Protein AF-A0A0N5C0T8-F1 (afdb_monomer_lite)

Foldseek 3Di:
DDDFDWQDDPPDDGPGDDVVNVVVLLVVLVVVQVVVLVVLLPDALCWAEKEAESHQEAELVNLLSNCVSHVNHAYYEYEHHLYYDQANQVNRPRHQEYEYQDLDHHD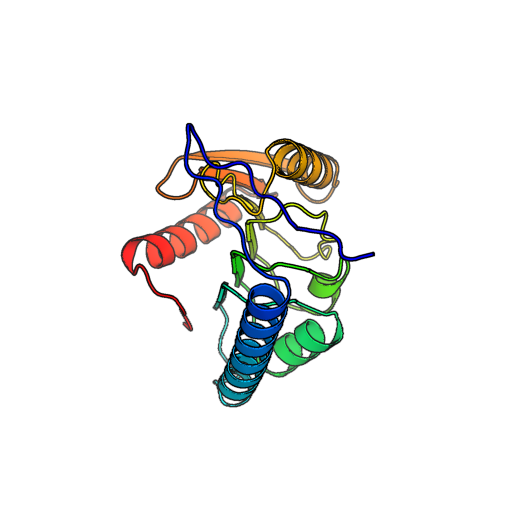HDLNHFKYKHWDDPPDSSHDPVSLVVNLVVLVPDPSFPDWDFDDDPITTIMTGHDVVSVVVVVVVVVVCVVPVDNIDTD

Secondary structure (DSSP, 8-state):
---------STT------HHHHHHHHHHHHHHHHHHHHHHHTS-TT--EEEEES-SEE-HHHHHHHHHH-TT--EEEEES-SEE-TTGGGG-TT--EEEE--SS--PPPTT--EEEEEE-TT-TT--HHHHHHHHHHHHT-TT--EEEEE-SSSEEEEEESSHHHHHHHHHHHHHHHHH--S--B-

Radius of gyration: 17.18 Å; chains: 1; bounding box: 50×31×45 Å

Sequence (186 aa):
MNEEYMMRGDANDKFKYFPEDVQKIERYKLNFQNEIMAFLSGAPESVRNIYISGLLEITNTMAHLLNKYFPSLSFLLLKTIKKIDRRCLKNFRNLEIFVSWIGNIIEVPSNLKVCMVIDDYGDHFYKRSEFESSSKYYRELDQFTKEYTYHGSIEGKVFFRHFHEYNKLKSYLRIITEHNSVFLIN

InterPro domains:
  IPR059390 Domain of unknown function DUF8346 [PF27094] (16-140)

pLDDT: mean 83.05, std 17.51, range [31.94, 97.94]

Organism: Strongyloides papillosus (NCBI:txid174720)

Structure (mmCIF, N/CA/C/O backbone):
data_AF-A0A0N5C0T8-F1
#
_entry.id   AF-A0A0N5C0T8-F1
#
loop_
_atom_site.group_PDB
_atom_site.id
_atom_site.type_symbol
_atom_site.label_atom_id
_atom_site.label_alt_id
_atom_site.label_comp_id
_atom_site.label_asym_id
_atom_site.label_entity_id
_atom_site.label_seq_id
_atom_site.pdbx_PDB_ins_code
_atom_site.Cartn_x
_atom_site.Cartn_y
_atom_site.Cartn_z
_atom_site.occupancy
_atom_site.B_iso_or_equiv
_atom_site.auth_seq_id
_atom_site.auth_comp_id
_atom_site.auth_asym_id
_atom_site.auth_atom_id
_atom_site.pdbx_PDB_model_num
ATOM 1 N N . MET A 1 1 ? 22.443 13.621 -26.371 1.00 31.94 1 MET A N 1
ATOM 2 C CA . MET A 1 1 ? 23.326 13.334 -25.224 1.00 31.94 1 MET A CA 1
ATOM 3 C C . MET A 1 1 ? 22.557 12.344 -24.370 1.00 31.94 1 MET A C 1
ATOM 5 O O . MET A 1 1 ? 21.558 12.732 -23.785 1.00 31.94 1 MET A O 1
ATOM 9 N N . ASN A 1 2 ? 22.886 11.058 -24.491 1.00 35.72 2 ASN A N 1
ATOM 10 C CA . ASN A 1 2 ? 22.106 9.962 -23.913 1.00 35.72 2 ASN A CA 1
ATOM 11 C C . ASN A 1 2 ? 22.553 9.754 -22.466 1.00 35.72 2 ASN A C 1
ATOM 13 O O . ASN A 1 2 ? 23.737 9.531 -22.228 1.00 35.72 2 ASN A O 1
ATOM 17 N N . GLU A 1 3 ? 21.628 9.851 -21.516 1.00 39.56 3 GLU A N 1
ATOM 18 C CA . GLU A 1 3 ? 21.904 9.526 -20.118 1.00 39.56 3 GLU A CA 1
ATOM 19 C C . GLU A 1 3 ? 21.972 7.998 -19.966 1.00 39.56 3 GLU A C 1
ATOM 21 O O . GLU A 1 3 ? 20.978 7.292 -20.130 1.00 39.56 3 GLU A O 1
ATOM 26 N N . GLU A 1 4 ? 23.172 7.475 -19.705 1.00 39.66 4 GLU A N 1
ATOM 27 C CA . GLU A 1 4 ? 23.379 6.090 -19.278 1.00 39.66 4 GLU A CA 1
ATOM 28 C C . GLU A 1 4 ? 22.932 5.947 -17.815 1.00 39.66 4 GLU A C 1
ATOM 30 O O . GLU A 1 4 ? 23.509 6.558 -16.913 1.00 39.66 4 GLU A O 1
ATOM 35 N N . TYR A 1 5 ? 21.919 5.120 -17.550 1.00 46.34 5 TYR A N 1
ATOM 36 C CA . TYR A 1 5 ? 21.521 4.788 -16.182 1.00 46.34 5 TYR A CA 1
ATOM 37 C C . TYR A 1 5 ? 22.450 3.700 -15.624 1.00 46.34 5 TYR A C 1
ATOM 39 O O . TYR A 1 5 ? 22.283 2.514 -15.903 1.00 46.34 5 TYR A O 1
ATOM 47 N N . MET A 1 6 ? 23.454 4.104 -14.840 1.00 39.06 6 MET A N 1
ATOM 48 C CA . MET A 1 6 ? 24.348 3.187 -14.124 1.00 39.06 6 MET A CA 1
ATOM 49 C C . MET A 1 6 ? 23.788 2.831 -12.742 1.00 39.06 6 MET A C 1
ATOM 51 O O . MET A 1 6 ? 23.750 3.678 -11.850 1.00 39.06 6 MET A O 1
ATOM 55 N N . MET A 1 7 ? 23.442 1.561 -12.528 1.00 47.81 7 MET A N 1
ATOM 56 C CA . MET A 1 7 ? 23.262 1.006 -11.182 1.00 47.81 7 MET A CA 1
ATOM 57 C C . MET A 1 7 ? 24.604 0.442 -10.695 1.00 47.81 7 MET A C 1
ATOM 59 O O . MET A 1 7 ? 25.245 -0.338 -11.399 1.00 47.81 7 MET A O 1
ATOM 63 N N . ARG A 1 8 ? 25.061 0.847 -9.500 1.00 39.22 8 ARG A N 1
ATOM 64 C CA . ARG A 1 8 ? 26.233 0.237 -8.850 1.00 39.22 8 ARG A CA 1
ATOM 65 C C . ARG A 1 8 ? 25.813 -1.101 -8.238 1.00 39.22 8 ARG A C 1
ATOM 67 O O . ARG A 1 8 ? 25.182 -1.109 -7.188 1.00 39.22 8 ARG A O 1
ATOM 74 N N . GLY A 1 9 ? 26.157 -2.198 -8.908 1.00 37.16 9 GLY A N 1
ATOM 75 C CA . GLY A 1 9 ? 26.213 -3.528 -8.303 1.00 37.16 9 GLY A CA 1
ATOM 76 C C . GLY A 1 9 ? 27.501 -3.701 -7.497 1.00 37.16 9 GLY A C 1
ATOM 77 O O . GLY A 1 9 ? 28.512 -3.052 -7.789 1.00 37.16 9 GLY A O 1
ATOM 78 N N . ASP A 1 10 ? 27.438 -4.539 -6.466 1.00 44.88 10 ASP A N 1
ATOM 79 C CA . ASP A 1 10 ? 28.580 -4.891 -5.627 1.00 44.88 10 ASP A CA 1
ATOM 80 C C . ASP A 1 10 ? 29.716 -5.507 -6.460 1.00 44.88 10 ASP A C 1
ATOM 82 O O . ASP A 1 10 ? 29.479 -6.250 -7.410 1.00 44.88 10 ASP A O 1
ATOM 86 N N . ALA A 1 11 ? 30.942 -5.117 -6.110 1.00 48.38 11 ALA A N 1
ATOM 87 C CA . ALA A 1 11 ? 32.238 -5.575 -6.616 1.00 48.38 11 ALA A CA 1
ATOM 88 C C . ALA A 1 11 ? 32.256 -6.318 -7.982 1.00 48.38 11 ALA A C 1
ATOM 90 O O . ALA A 1 11 ? 32.244 -7.542 -8.048 1.00 48.38 11 ALA A O 1
ATOM 91 N N . ASN A 1 12 ? 32.469 -5.537 -9.050 1.00 47.62 12 ASN A N 1
ATOM 92 C CA . ASN A 1 12 ? 33.057 -5.902 -10.355 1.00 47.62 12 ASN A CA 1
ATOM 93 C C . ASN A 1 12 ? 32.179 -6.280 -11.560 1.00 47.62 12 ASN A C 1
ATOM 95 O O . ASN A 1 12 ? 32.744 -6.294 -12.651 1.00 47.62 12 ASN A O 1
ATOM 99 N N . ASP A 1 13 ? 30.853 -6.396 -11.465 1.00 43.06 13 ASP A N 1
ATOM 100 C CA . ASP A 1 13 ? 30.009 -6.499 -12.673 1.00 43.06 13 ASP A CA 1
ATOM 101 C C . ASP A 1 13 ? 29.165 -5.238 -12.899 1.00 43.06 13 ASP A C 1
ATOM 103 O O . ASP A 1 13 ? 28.098 -5.020 -12.323 1.00 43.06 13 ASP A O 1
ATOM 107 N N . LYS A 1 14 ? 29.665 -4.363 -13.781 1.00 45.03 14 LYS A N 1
ATOM 108 C CA . LYS A 1 14 ? 28.891 -3.237 -14.314 1.00 45.03 14 LYS A CA 1
ATOM 109 C C . LYS A 1 14 ? 27.960 -3.765 -15.402 1.00 45.03 14 LYS A C 1
ATOM 111 O O . LYS A 1 14 ? 28.351 -3.822 -16.567 1.00 45.03 14 LYS A O 1
ATOM 116 N N . PHE A 1 15 ? 26.724 -4.103 -15.045 1.00 49.78 15 PHE A N 1
ATOM 117 C CA . PHE A 1 15 ? 25.676 -4.319 -16.042 1.00 49.78 15 PHE A CA 1
ATOM 118 C C . PHE A 1 15 ? 25.435 -3.011 -16.805 1.00 49.78 15 PHE A C 1
ATOM 120 O O . PHE A 1 15 ? 24.889 -2.046 -16.268 1.00 49.78 15 PHE A O 1
ATOM 127 N N . LYS A 1 16 ? 25.884 -2.962 -18.062 1.00 51.34 16 LYS A N 1
ATOM 128 C CA . LYS A 1 16 ? 25.538 -1.890 -18.995 1.00 51.34 16 LYS A CA 1
ATOM 129 C C . LYS A 1 16 ? 24.199 -2.240 -19.627 1.00 51.34 16 LYS A C 1
ATOM 131 O O . LYS A 1 16 ? 24.136 -3.150 -20.445 1.00 51.34 16 LYS A O 1
ATOM 136 N N . TYR A 1 17 ? 23.149 -1.523 -19.247 1.00 54.62 17 TYR A N 1
ATOM 137 C CA . TYR A 1 17 ? 21.901 -1.545 -19.999 1.00 54.62 17 TYR A CA 1
ATOM 138 C C . TYR A 1 17 ? 22.001 -0.529 -21.127 1.00 54.62 17 TYR A C 1
ATOM 140 O O . TYR A 1 17 ? 22.295 0.646 -20.883 1.00 54.62 17 TYR A O 1
ATOM 148 N N . PHE A 1 18 ? 21.765 -0.971 -22.358 1.00 61.56 18 PHE A N 1
ATOM 149 C CA . PHE A 1 18 ? 21.656 -0.042 -23.470 1.00 61.56 18 PHE A CA 1
ATOM 150 C C . PHE A 1 18 ? 20.321 0.714 -23.353 1.00 61.56 18 PHE A C 1
ATOM 152 O O . PHE A 1 18 ? 19.336 0.152 -22.868 1.00 61.56 18 PHE A O 1
ATOM 159 N N . PRO A 1 19 ? 20.234 1.982 -23.795 1.00 61.84 19 PRO A N 1
ATOM 160 C CA . PRO A 1 19 ? 18.975 2.737 -23.781 1.00 61.84 19 PRO A CA 1
ATOM 161 C C . PRO A 1 19 ? 17.807 1.995 -24.454 1.00 61.84 19 PRO A C 1
ATOM 163 O O . PRO A 1 19 ? 16.657 2.122 -24.038 1.00 61.84 19 PRO A O 1
ATOM 166 N N . GLU A 1 20 ? 18.114 1.177 -25.460 1.00 63.00 20 GLU A N 1
ATOM 167 C CA . GLU A 1 20 ? 17.174 0.303 -26.166 1.00 63.00 20 GLU A CA 1
ATOM 168 C C . GLU A 1 20 ? 16.570 -0.773 -25.246 1.00 63.00 20 GLU A C 1
ATOM 170 O O . GLU A 1 20 ? 15.368 -1.039 -25.318 1.00 63.00 20 GLU A O 1
ATOM 175 N N . ASP A 1 21 ? 17.354 -1.328 -24.316 1.00 72.50 21 ASP A N 1
ATOM 176 C CA . ASP A 1 21 ? 16.879 -2.296 -23.322 1.00 72.50 21 ASP A CA 1
ATOM 177 C C . ASP A 1 21 ? 15.959 -1.634 -22.295 1.00 72.50 21 ASP A C 1
ATOM 179 O O . ASP A 1 21 ? 14.940 -2.209 -21.913 1.00 72.50 21 ASP A O 1
ATOM 183 N N . VAL A 1 22 ? 16.266 -0.397 -21.889 1.00 72.62 22 VAL A N 1
ATOM 184 C CA . VAL A 1 22 ? 15.422 0.375 -20.962 1.00 72.62 22 VAL A CA 1
ATOM 185 C C . VAL A 1 22 ? 14.059 0.663 -21.591 1.00 72.62 22 VAL A C 1
ATOM 187 O O . VAL A 1 22 ? 13.031 0.374 -20.978 1.00 72.62 22 VAL A O 1
ATOM 190 N N . GLN A 1 23 ? 14.030 1.149 -22.837 1.00 78.06 23 GLN A N 1
ATOM 191 C CA . GLN A 1 23 ? 12.779 1.396 -23.566 1.00 78.06 23 GLN A CA 1
ATOM 192 C C . GLN A 1 23 ? 11.976 0.107 -23.775 1.00 78.06 23 GLN A C 1
ATOM 194 O O . GLN A 1 23 ? 10.749 0.096 -23.642 1.00 78.06 23 GLN A O 1
ATOM 199 N N . LYS A 1 24 ? 12.661 -1.004 -24.067 1.00 82.75 24 LYS A N 1
ATOM 200 C CA . LYS A 1 24 ? 12.033 -2.318 -24.214 1.00 82.75 24 LYS A CA 1
ATOM 201 C C . LYS A 1 24 ? 11.409 -2.792 -22.896 1.00 82.75 24 LYS A C 1
ATOM 203 O O . LYS A 1 24 ? 10.258 -3.229 -22.900 1.00 82.75 24 LYS A O 1
ATOM 208 N N . ILE A 1 25 ? 12.117 -2.659 -21.773 1.00 80.62 25 ILE A N 1
ATOM 209 C CA . ILE A 1 25 ? 11.612 -2.992 -20.430 1.00 80.62 25 ILE A CA 1
ATOM 210 C C . ILE A 1 25 ? 10.406 -2.121 -20.068 1.00 80.62 25 ILE A C 1
ATOM 212 O O . ILE A 1 25 ? 9.403 -2.642 -19.580 1.00 80.62 25 ILE A O 1
ATOM 216 N N . GLU A 1 26 ? 10.463 -0.813 -20.322 1.00 83.81 26 GLU A N 1
ATOM 217 C CA . GLU A 1 26 ? 9.336 0.089 -20.054 1.00 83.81 26 GLU A CA 1
ATOM 218 C C . GLU A 1 26 ? 8.106 -0.275 -20.882 1.00 83.81 26 GLU A C 1
ATOM 220 O O . GLU A 1 26 ? 6.999 -0.320 -20.344 1.00 83.81 26 GLU A O 1
ATOM 225 N N . ARG A 1 27 ? 8.295 -0.629 -22.157 1.00 87.81 27 ARG A N 1
ATOM 226 C CA . ARG A 1 27 ? 7.205 -1.103 -23.013 1.00 87.81 27 ARG A CA 1
ATOM 227 C C . ARG A 1 27 ? 6.587 -2.402 -22.492 1.00 87.81 27 ARG A C 1
ATOM 229 O O . ARG A 1 27 ? 5.363 -2.511 -22.466 1.00 87.81 27 ARG A O 1
ATOM 236 N N . TYR A 1 28 ? 7.397 -3.361 -22.038 1.00 86.88 28 TYR A N 1
ATOM 237 C CA . TYR A 1 28 ? 6.880 -4.580 -21.405 1.00 86.88 28 TYR A CA 1
ATOM 238 C C . TYR A 1 28 ? 6.097 -4.275 -20.129 1.00 86.88 28 TYR A C 1
ATOM 240 O O . TYR A 1 28 ? 4.996 -4.795 -19.961 1.00 86.88 28 TYR A O 1
ATOM 248 N N . LYS A 1 29 ? 6.618 -3.405 -19.254 1.00 85.81 29 LYS A N 1
ATOM 249 C CA . LYS A 1 29 ? 5.915 -3.002 -18.027 1.00 85.81 29 LYS A CA 1
ATOM 250 C C . LYS A 1 29 ? 4.603 -2.279 -18.321 1.00 85.81 29 LYS A C 1
ATOM 252 O O . LYS A 1 29 ? 3.628 -2.504 -17.613 1.00 85.81 29 LYS A O 1
ATOM 257 N N . LEU A 1 30 ? 4.560 -1.446 -19.361 1.00 91.62 30 LEU A N 1
ATOM 258 C CA . LEU A 1 30 ? 3.336 -0.769 -19.784 1.00 91.62 30 LEU A CA 1
ATOM 259 C C . LEU A 1 30 ? 2.288 -1.766 -20.295 1.00 91.62 30 LEU A C 1
ATOM 261 O O . LEU A 1 30 ? 1.127 -1.681 -19.903 1.00 91.62 30 LEU A O 1
ATOM 265 N N . ASN A 1 31 ? 2.695 -2.730 -21.125 1.00 92.31 31 ASN A N 1
ATOM 266 C CA . ASN A 1 31 ? 1.800 -3.790 -21.594 1.00 92.31 31 ASN A CA 1
ATOM 267 C C . ASN A 1 31 ? 1.271 -4.625 -20.423 1.00 92.31 31 ASN A C 1
ATOM 269 O O . ASN A 1 31 ? 0.061 -4.778 -20.290 1.00 92.31 31 ASN A O 1
ATOM 273 N N . PHE A 1 32 ? 2.161 -5.069 -19.530 1.00 90.06 32 PHE A N 1
ATOM 274 C CA . PHE A 1 32 ? 1.786 -5.798 -18.320 1.00 90.06 32 PHE A CA 1
ATOM 275 C C . PHE A 1 32 ? 0.798 -5.000 -17.463 1.00 90.06 32 PHE A C 1
ATOM 277 O O . PHE A 1 32 ? -0.225 -5.523 -17.041 1.00 90.06 32 PHE A O 1
ATOM 284 N N . GLN A 1 33 ? 1.044 -3.708 -17.251 1.00 93.81 33 GLN A N 1
ATOM 285 C CA . GLN A 1 33 ? 0.133 -2.847 -16.503 1.00 93.81 33 GLN A CA 1
ATOM 286 C C . GLN A 1 33 ? -1.250 -2.747 -17.155 1.00 93.81 33 GLN A C 1
ATOM 288 O O . GLN A 1 33 ? -2.257 -2.821 -16.451 1.00 93.81 33 GLN A O 1
ATOM 293 N N . ASN A 1 34 ? -1.317 -2.610 -18.479 1.00 94.06 34 ASN A N 1
ATOM 294 C CA . ASN A 1 34 ? -2.589 -2.591 -19.200 1.00 94.06 34 ASN A CA 1
ATOM 295 C C . ASN A 1 34 ? -3.335 -3.925 -19.059 1.00 94.06 34 ASN A C 1
ATOM 297 O O . ASN A 1 34 ? -4.539 -3.921 -18.810 1.00 94.06 34 ASN A O 1
ATOM 301 N N . GLU A 1 35 ? -2.625 -5.050 -19.158 1.00 94.62 35 GLU A N 1
ATOM 302 C CA . GLU A 1 35 ? -3.188 -6.390 -18.962 1.00 94.62 35 GLU A CA 1
ATOM 303 C C . GLU A 1 35 ? -3.708 -6.587 -17.537 1.00 94.62 35 GLU A C 1
ATOM 305 O O . GLU A 1 35 ? -4.831 -7.052 -17.359 1.00 94.62 35 GLU A O 1
ATOM 310 N N . ILE A 1 36 ? -2.954 -6.164 -16.519 1.00 93.50 36 ILE A N 1
ATOM 311 C CA . ILE A 1 36 ? -3.398 -6.228 -15.123 1.00 93.50 36 ILE A CA 1
ATOM 312 C C . ILE A 1 36 ? -4.628 -5.352 -14.895 1.00 93.50 36 ILE A C 1
ATOM 314 O O . ILE A 1 36 ? -5.584 -5.801 -14.269 1.00 93.50 36 ILE A O 1
ATOM 318 N N . MET A 1 37 ? -4.661 -4.128 -15.425 1.00 94.69 37 MET A N 1
ATOM 319 C CA . MET A 1 37 ? -5.838 -3.263 -15.289 1.00 94.69 37 MET A CA 1
ATOM 320 C C . MET A 1 37 ? -7.068 -3.830 -16.011 1.00 94.69 37 MET A C 1
ATOM 322 O O . MET A 1 37 ? -8.183 -3.679 -15.509 1.00 94.69 37 MET A O 1
ATOM 326 N N . ALA A 1 38 ? -6.878 -4.493 -17.154 1.00 95.31 38 ALA A N 1
ATOM 327 C CA . ALA A 1 38 ? -7.945 -5.189 -17.870 1.00 95.31 38 ALA A CA 1
ATOM 328 C C . ALA A 1 38 ? -8.413 -6.454 -17.132 1.00 95.31 38 ALA A C 1
ATOM 330 O O . ALA A 1 38 ? -9.604 -6.731 -17.079 1.00 95.31 38 ALA A O 1
ATOM 331 N N . PHE A 1 39 ? -7.499 -7.201 -16.516 1.00 94.50 39 PHE A N 1
ATOM 332 C CA . PHE A 1 39 ? -7.843 -8.342 -15.671 1.00 94.50 39 PHE A CA 1
ATOM 333 C C . PHE A 1 39 ? -8.654 -7.900 -14.446 1.00 94.50 39 PHE A C 1
ATOM 335 O O . PHE A 1 39 ? -9.704 -8.467 -14.147 1.00 94.50 39 PHE A O 1
ATOM 342 N N . LEU A 1 40 ? -8.206 -6.840 -13.769 1.00 94.75 40 LEU A N 1
ATOM 343 C CA . LEU A 1 40 ? -8.869 -6.306 -12.582 1.00 94.75 40 LEU A CA 1
ATOM 344 C C . LEU A 1 40 ? -10.265 -5.744 -12.883 1.00 94.75 40 LEU A C 1
ATOM 346 O O . LEU A 1 40 ? -11.128 -5.812 -12.015 1.00 94.75 40 LEU A O 1
ATOM 350 N N . SER A 1 41 ? -10.524 -5.230 -14.089 1.00 95.81 41 SER A N 1
ATOM 351 C CA . SER A 1 41 ? -11.859 -4.725 -14.441 1.00 95.81 41 SER A CA 1
ATOM 352 C C . SER A 1 41 ? -12.921 -5.824 -14.572 1.00 95.81 41 SER A C 1
ATOM 354 O O . SER A 1 41 ? -14.110 -5.518 -14.514 1.00 95.81 41 SER A O 1
ATOM 356 N N . GLY A 1 42 ? -12.509 -7.087 -14.736 1.00 95.75 42 GLY A N 1
ATOM 357 C CA . GLY A 1 42 ? -13.401 -8.249 -14.780 1.00 95.75 42 GLY A CA 1
ATOM 358 C C . GLY A 1 42 ? -13.561 -8.979 -13.442 1.00 95.75 42 GLY A C 1
ATOM 359 O O . GLY A 1 42 ? -14.319 -9.946 -13.370 1.00 95.75 42 GLY A O 1
ATOM 360 N N . ALA A 1 43 ? -12.845 -8.564 -12.395 1.00 94.81 43 ALA A N 1
ATOM 361 C CA . ALA A 1 43 ? -12.909 -9.209 -11.088 1.00 94.81 43 ALA A CA 1
ATOM 362 C C . ALA A 1 43 ? -14.159 -8.770 -10.288 1.00 94.81 43 ALA A C 1
ATO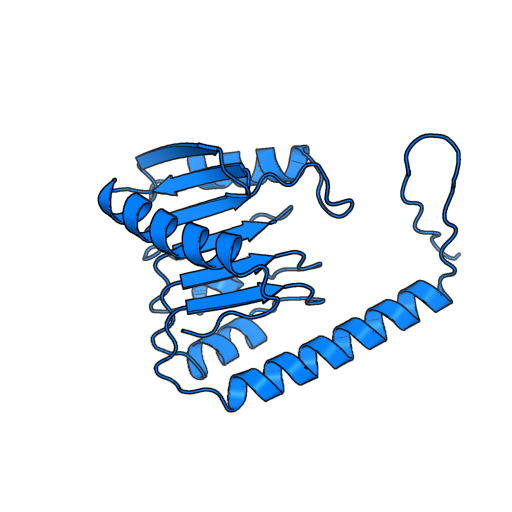M 364 O O . ALA A 1 43 ? -14.719 -7.704 -10.550 1.00 94.81 43 ALA A O 1
ATOM 365 N N . PRO A 1 44 ? -14.614 -9.562 -9.297 1.00 95.94 44 PRO A N 1
ATOM 366 C CA . PRO A 1 44 ? -15.803 -9.226 -8.516 1.00 95.94 44 PRO A CA 1
ATOM 367 C C . PRO A 1 44 ? -15.662 -7.914 -7.732 1.00 95.94 44 PRO A C 1
ATOM 369 O O . PRO A 1 44 ? -14.663 -7.689 -7.050 1.00 95.94 44 PRO A O 1
ATOM 372 N N . GLU A 1 45 ? -16.722 -7.103 -7.704 1.00 95.88 45 GLU A N 1
ATOM 373 C CA . GLU A 1 45 ? -16.760 -5.854 -6.918 1.00 95.88 45 GLU A CA 1
ATOM 374 C C . GLU A 1 45 ? -16.635 -6.081 -5.398 1.00 95.88 45 GLU A C 1
ATOM 376 O O . GLU A 1 45 ? -16.328 -5.163 -4.631 1.00 95.88 45 GLU A O 1
ATOM 381 N N . SER A 1 46 ? -16.870 -7.319 -4.950 1.00 95.50 46 SER A N 1
ATOM 382 C CA . SER A 1 46 ? -16.767 -7.738 -3.553 1.00 95.50 46 SER A CA 1
ATOM 383 C C . SER A 1 46 ? -15.332 -7.880 -3.051 1.00 95.50 46 SER A C 1
ATOM 385 O O . SER A 1 46 ? -15.154 -8.084 -1.851 1.00 95.50 46 SER A O 1
ATOM 387 N N . VAL A 1 47 ? -14.320 -7.801 -3.922 1.00 95.44 47 VAL A N 1
ATOM 388 C CA . VAL A 1 47 ? -12.909 -7.903 -3.524 1.00 95.44 47 VAL A CA 1
ATOM 389 C C . VAL A 1 47 ? -12.570 -6.813 -2.509 1.00 95.44 47 VAL A C 1
ATOM 391 O O . VAL A 1 47 ? -12.826 -5.624 -2.718 1.00 95.44 47 VAL A O 1
ATOM 394 N N . ARG A 1 48 ? -11.977 -7.226 -1.384 1.00 95.56 48 ARG A N 1
ATOM 395 C CA . ARG A 1 48 ? -11.652 -6.324 -0.265 1.00 95.56 48 ARG A CA 1
ATOM 396 C C . ARG A 1 48 ? -10.164 -6.121 -0.060 1.00 95.56 48 ARG A C 1
ATOM 398 O O . ARG A 1 48 ? -9.789 -5.207 0.682 1.00 95.56 48 ARG A O 1
ATOM 405 N N . ASN A 1 49 ? -9.345 -6.965 -0.676 1.00 93.81 49 ASN A N 1
ATOM 406 C CA . ASN A 1 49 ? -7.913 -7.020 -0.451 1.00 93.81 49 ASN A CA 1
ATOM 407 C C . ASN A 1 49 ? -7.207 -7.175 -1.792 1.00 93.81 49 ASN A C 1
ATOM 409 O O . ASN A 1 49 ? -7.506 -8.102 -2.542 1.00 93.81 49 ASN A O 1
ATOM 413 N N . ILE A 1 50 ? -6.280 -6.268 -2.082 1.00 93.31 50 ILE A N 1
ATOM 414 C CA . ILE A 1 50 ? -5.513 -6.295 -3.324 1.00 93.31 50 ILE A CA 1
ATOM 415 C C . ILE A 1 50 ? -4.029 -6.172 -3.014 1.00 93.31 50 ILE A C 1
ATOM 417 O O . ILE A 1 50 ? -3.595 -5.281 -2.282 1.00 93.31 50 ILE A O 1
ATOM 421 N N . TYR A 1 51 ? -3.261 -7.063 -3.629 1.00 91.38 51 TYR A N 1
ATOM 422 C CA . TYR A 1 51 ? -1.813 -7.001 -3.723 1.00 91.38 51 TYR A CA 1
ATOM 423 C C . TYR A 1 51 ? -1.433 -6.756 -5.184 1.00 91.38 51 TYR A C 1
ATOM 425 O O . TYR A 1 51 ? -1.798 -7.546 -6.055 1.00 91.38 51 TYR A O 1
ATOM 433 N N . ILE A 1 52 ? -0.716 -5.666 -5.451 1.00 89.62 52 ILE A N 1
ATOM 434 C CA . ILE A 1 52 ? -0.224 -5.320 -6.785 1.00 89.62 52 ILE A CA 1
ATOM 435 C C . ILE A 1 52 ? 1.286 -5.139 -6.712 1.00 89.62 52 ILE A C 1
ATOM 437 O O . ILE A 1 52 ? 1.797 -4.396 -5.868 1.00 89.62 52 ILE A O 1
ATOM 441 N N . SER A 1 53 ? 1.999 -5.777 -7.641 1.00 86.69 53 SER A N 1
ATOM 442 C CA . SER A 1 53 ? 3.442 -5.627 -7.755 1.00 86.69 53 SER A CA 1
ATOM 443 C C . SER A 1 53 ? 3.923 -5.432 -9.188 1.00 86.69 53 SER A C 1
ATOM 445 O O . SER A 1 53 ? 3.301 -5.908 -10.133 1.00 86.69 53 SER A O 1
ATOM 447 N N . GLY A 1 54 ? 5.043 -4.721 -9.342 1.00 83.94 54 GLY A N 1
ATOM 448 C CA . GLY A 1 54 ? 5.793 -4.659 -10.598 1.00 83.94 54 GLY A CA 1
ATOM 449 C C . GLY A 1 54 ? 5.231 -3.707 -11.655 1.00 83.94 54 GLY A C 1
ATOM 450 O O . GLY A 1 54 ? 5.717 -3.712 -12.788 1.00 83.94 54 GLY A O 1
ATOM 451 N N . LEU A 1 55 ? 4.237 -2.881 -11.312 1.00 87.94 55 LEU A N 1
ATOM 452 C CA . LEU A 1 55 ? 3.692 -1.898 -12.247 1.00 87.94 55 LEU A CA 1
ATOM 453 C C . LEU A 1 55 ? 4.671 -0.753 -12.511 1.00 87.94 55 LEU A C 1
ATOM 455 O O . LEU A 1 55 ? 5.535 -0.416 -11.692 1.00 87.94 55 LEU A O 1
ATOM 459 N N . LEU A 1 56 ? 4.510 -0.129 -13.677 1.00 88.69 56 LEU A N 1
ATOM 460 C CA . LEU A 1 56 ? 5.272 1.056 -14.040 1.00 88.69 56 LEU A CA 1
ATOM 461 C C . LEU A 1 56 ? 4.843 2.237 -13.169 1.00 88.69 56 LEU A C 1
ATOM 463 O O . LEU A 1 56 ? 5.684 2.923 -12.588 1.00 88.69 56 LEU A O 1
ATOM 467 N N . GLU A 1 57 ? 3.538 2.453 -13.044 1.00 91.56 57 GLU A N 1
ATOM 468 C CA . GLU A 1 57 ? 3.014 3.531 -12.229 1.00 91.56 57 GLU A CA 1
ATOM 469 C C . GLU A 1 57 ? 1.622 3.265 -11.658 1.00 91.56 57 GLU A C 1
ATOM 471 O O . GLU A 1 57 ? 0.855 2.453 -12.166 1.00 91.56 57 GLU A O 1
ATOM 476 N N . ILE A 1 58 ? 1.287 4.002 -10.599 1.00 93.44 58 ILE A N 1
ATOM 477 C CA . ILE A 1 58 ? -0.083 4.157 -10.109 1.00 93.44 58 ILE A CA 1
ATOM 478 C C . ILE A 1 58 ? -0.444 5.636 -10.195 1.00 93.44 58 ILE A C 1
ATOM 480 O O . ILE A 1 58 ? 0.007 6.453 -9.389 1.00 93.44 58 ILE A O 1
ATOM 484 N N . THR A 1 59 ? -1.266 5.977 -11.183 1.00 95.75 59 THR A N 1
ATOM 485 C CA . THR A 1 59 ? -1.798 7.333 -11.356 1.00 95.75 59 THR A CA 1
ATOM 486 C C . THR A 1 59 ? -3.078 7.537 -10.546 1.00 95.75 59 THR A C 1
ATOM 488 O O . THR A 1 59 ? -3.750 6.580 -10.150 1.00 95.75 59 THR A O 1
ATOM 491 N N . ASN A 1 60 ? -3.478 8.792 -10.339 1.00 96.75 60 ASN A N 1
ATOM 492 C CA . ASN A 1 60 ? -4.780 9.117 -9.751 1.00 96.75 60 ASN A CA 1
ATOM 493 C C . ASN A 1 60 ? -5.944 8.518 -10.558 1.00 96.75 60 ASN A C 1
ATOM 495 O O . ASN A 1 60 ? -6.905 8.032 -9.968 1.00 96.75 60 ASN A O 1
ATOM 499 N N . THR A 1 61 ? -5.847 8.502 -11.891 1.00 97.06 61 THR A N 1
ATOM 500 C CA . THR A 1 61 ? -6.862 7.900 -12.768 1.00 97.06 61 THR A CA 1
ATOM 501 C C . THR A 1 61 ? -6.960 6.392 -12.550 1.00 97.06 61 THR A C 1
ATOM 503 O O . THR A 1 61 ? -8.062 5.863 -12.422 1.00 97.06 61 THR A O 1
ATOM 506 N N . MET A 1 62 ? -5.825 5.696 -12.441 1.00 96.56 62 MET A N 1
ATOM 507 C CA . MET A 1 62 ? -5.809 4.260 -12.136 1.00 96.56 62 MET A CA 1
ATOM 508 C C . MET A 1 62 ? -6.388 3.977 -10.755 1.00 96.56 62 MET A C 1
ATOM 510 O O . MET A 1 62 ? -7.228 3.095 -10.625 1.00 96.56 62 MET A O 1
ATOM 514 N N . ALA A 1 63 ? -6.013 4.754 -9.738 1.00 97.19 63 ALA A N 1
ATOM 515 C CA . ALA A 1 63 ? -6.577 4.610 -8.398 1.00 97.19 63 ALA A CA 1
ATOM 516 C C . ALA A 1 63 ? -8.094 4.862 -8.369 1.00 97.19 63 ALA A C 1
ATOM 518 O O . ALA A 1 63 ? -8.830 4.134 -7.705 1.00 97.19 63 ALA A O 1
ATOM 519 N N . HIS A 1 64 ? -8.581 5.845 -9.132 1.00 97.94 64 HIS A N 1
ATOM 520 C CA . HIS A 1 64 ? -10.012 6.081 -9.303 1.00 97.94 64 HIS A CA 1
ATOM 521 C C . HIS A 1 64 ? -10.723 4.876 -9.936 1.00 97.94 64 HIS A C 1
ATOM 523 O O . HIS A 1 64 ? -11.763 4.446 -9.435 1.00 97.94 64 HIS A O 1
ATOM 529 N N . LEU A 1 65 ? -10.149 4.303 -10.999 1.00 97.56 65 LEU A N 1
ATOM 530 C CA . LEU A 1 65 ? -10.675 3.097 -11.643 1.00 97.56 65 LEU A CA 1
ATOM 531 C C . LEU A 1 65 ? -10.668 1.896 -10.694 1.00 97.56 65 LEU A C 1
ATOM 533 O O . LEU A 1 65 ? -11.684 1.222 -10.582 1.00 97.56 65 LEU A O 1
ATOM 537 N N . LEU A 1 66 ? -9.581 1.672 -9.952 1.00 97.19 66 LEU A N 1
ATOM 538 C CA . LEU A 1 66 ? -9.500 0.599 -8.959 1.00 97.19 66 LEU A CA 1
ATOM 539 C C . LEU A 1 66 ? -10.566 0.752 -7.869 1.00 97.19 66 LEU A C 1
ATOM 541 O O . LEU A 1 66 ? -11.219 -0.226 -7.527 1.00 97.19 66 LEU A O 1
ATOM 545 N N . ASN A 1 67 ? -10.807 1.965 -7.359 1.00 97.06 67 ASN A N 1
ATOM 546 C CA . ASN A 1 67 ? -11.895 2.196 -6.403 1.00 97.06 67 ASN A CA 1
ATOM 547 C C . ASN A 1 67 ? -13.287 1.999 -7.035 1.00 97.06 67 ASN A C 1
ATOM 549 O O . ASN A 1 67 ? -14.229 1.649 -6.329 1.00 97.06 67 ASN A O 1
ATOM 553 N N . LYS A 1 68 ? -13.444 2.240 -8.343 1.00 97.62 68 LYS A N 1
ATOM 554 C CA . LYS A 1 68 ? -14.694 1.955 -9.063 1.00 97.62 68 LYS A CA 1
ATOM 555 C C . LYS A 1 68 ? -14.916 0.450 -9.226 1.00 97.62 68 LYS A C 1
ATOM 557 O O . LYS A 1 68 ? -16.038 0.004 -9.028 1.00 97.62 68 LYS A O 1
ATOM 562 N N . TYR A 1 69 ? -13.874 -0.303 -9.576 1.00 97.50 69 TYR A N 1
ATOM 563 C CA . TYR A 1 69 ? -13.942 -1.761 -9.716 1.00 97.50 69 TYR A CA 1
ATOM 564 C C . TYR A 1 69 ? -14.131 -2.449 -8.365 1.00 97.50 69 TYR A C 1
ATOM 566 O O . TYR A 1 69 ? -14.867 -3.420 -8.266 1.00 97.50 69 TYR A O 1
ATOM 574 N N . PHE A 1 70 ? -13.511 -1.916 -7.312 1.00 97.56 70 PHE A N 1
ATOM 575 C CA . PHE A 1 70 ? -13.509 -2.508 -5.978 1.00 97.56 70 PHE A CA 1
ATOM 576 C C . PHE A 1 70 ? -13.971 -1.486 -4.939 1.00 97.56 70 PHE A C 1
ATOM 578 O O . PHE A 1 70 ? -13.171 -1.001 -4.131 1.00 97.56 70 PHE A O 1
ATOM 585 N N . PRO A 1 71 ? -15.269 -1.138 -4.922 1.00 96.50 71 PRO A N 1
ATOM 586 C CA . PRO A 1 71 ? -15.795 -0.153 -3.984 1.00 96.50 71 PRO A CA 1
ATOM 587 C C . PRO A 1 71 ? -15.620 -0.592 -2.524 1.00 96.50 71 PRO A C 1
ATOM 589 O O . PRO A 1 71 ? -15.556 0.261 -1.644 1.00 96.50 71 PRO A O 1
ATOM 592 N N . SER A 1 72 ? -15.497 -1.897 -2.256 1.00 96.50 72 SER A N 1
ATOM 593 C CA . SER A 1 72 ? -15.305 -2.470 -0.913 1.00 96.50 72 SER A CA 1
ATOM 594 C C . SER A 1 72 ? -13.834 -2.664 -0.511 1.00 96.50 72 SER A C 1
ATOM 596 O O . SER A 1 72 ? -13.563 -3.269 0.535 1.00 96.50 72 SER A O 1
ATOM 598 N N . LEU A 1 73 ? -12.881 -2.179 -1.319 1.00 96.62 73 LEU A N 1
ATOM 599 C CA . LEU A 1 73 ? -11.450 -2.344 -1.071 1.00 96.62 73 LEU A CA 1
ATOM 600 C C . LEU A 1 73 ? -11.047 -1.708 0.264 1.00 96.62 73 LEU A C 1
ATOM 602 O O . LEU A 1 73 ? -11.142 -0.495 0.446 1.00 96.62 73 LEU A O 1
ATOM 606 N N . SER A 1 74 ? -10.565 -2.544 1.183 1.00 96.00 74 SER A N 1
ATOM 607 C CA . SER A 1 74 ? -10.172 -2.156 2.543 1.00 96.00 74 SER A CA 1
ATOM 608 C C . SER A 1 74 ? -8.693 -2.389 2.845 1.00 96.00 74 SER A C 1
ATOM 610 O O . SER A 1 74 ? -8.158 -1.760 3.758 1.00 96.00 74 SER A O 1
ATOM 612 N N . PHE A 1 75 ? -8.026 -3.240 2.064 1.00 95.88 75 PHE A N 1
ATOM 613 C CA . PHE A 1 75 ? -6.597 -3.513 2.151 1.00 95.88 75 PHE A CA 1
ATOM 614 C C . PHE A 1 75 ? -5.950 -3.347 0.774 1.00 95.88 75 PHE A C 1
ATOM 616 O O . PHE A 1 75 ? -6.373 -3.993 -0.187 1.00 95.88 75 PHE A O 1
ATOM 623 N N . LEU A 1 76 ? -4.912 -2.516 0.687 1.00 95.44 76 LEU A N 1
ATOM 624 C CA . LEU A 1 76 ? -4.109 -2.346 -0.520 1.00 95.44 76 LEU A CA 1
ATOM 625 C C . LEU A 1 76 ? -2.629 -2.480 -0.188 1.00 95.44 76 LEU A C 1
ATOM 627 O O . LEU A 1 76 ? -2.100 -1.748 0.650 1.00 95.44 76 LEU A O 1
ATOM 631 N N . LEU A 1 77 ? -1.963 -3.374 -0.906 1.00 93.19 77 LEU A N 1
ATOM 632 C CA . LEU A 1 77 ? -0.523 -3.516 -0.879 1.00 93.19 77 LEU A CA 1
ATOM 633 C C . LEU A 1 77 ? 0.057 -3.196 -2.257 1.00 93.19 77 LEU A C 1
ATOM 635 O O . LEU A 1 77 ? -0.329 -3.815 -3.249 1.00 93.19 77 LEU A O 1
ATOM 639 N N . LEU A 1 78 ? 1.007 -2.259 -2.300 1.00 90.94 78 LEU A N 1
ATOM 640 C CA . LEU A 1 78 ? 1.763 -1.915 -3.506 1.00 90.94 78 LEU A CA 1
ATOM 641 C C . LEU A 1 78 ? 3.254 -2.232 -3.325 1.00 90.94 78 LEU A C 1
ATOM 643 O O . LEU A 1 78 ? 3.899 -1.670 -2.434 1.00 90.94 78 LEU A O 1
ATOM 647 N N . LYS A 1 79 ? 3.804 -3.104 -4.177 1.00 86.19 79 LYS A N 1
ATOM 648 C CA . LYS A 1 79 ? 5.215 -3.531 -4.137 1.00 86.19 79 LYS A CA 1
ATOM 649 C C . LYS A 1 79 ? 5.945 -3.249 -5.453 1.00 86.19 79 LYS A C 1
ATOM 651 O O . LYS A 1 79 ? 5.450 -3.613 -6.514 1.00 86.19 79 LYS A O 1
ATOM 656 N N . THR A 1 80 ? 7.158 -2.697 -5.405 1.00 82.25 80 THR A N 1
ATOM 657 C CA . THR A 1 80 ? 8.016 -2.504 -6.597 1.00 82.25 80 THR A CA 1
ATOM 658 C C . THR A 1 80 ? 7.284 -1.736 -7.709 1.00 82.25 80 THR A C 1
ATOM 660 O O . THR A 1 80 ? 7.219 -2.158 -8.866 1.00 82.25 80 THR A O 1
ATOM 663 N N . ILE A 1 81 ? 6.667 -0.612 -7.336 1.00 85.50 81 ILE A N 1
ATOM 664 C CA . ILE A 1 81 ? 6.030 0.315 -8.277 1.00 85.50 81 ILE A CA 1
ATOM 665 C C . ILE A 1 81 ? 7.007 1.457 -8.537 1.00 85.50 81 ILE A C 1
ATOM 667 O O . ILE A 1 81 ? 7.438 2.124 -7.592 1.00 85.50 81 ILE A O 1
ATOM 671 N N . LYS A 1 82 ? 7.358 1.697 -9.807 1.00 82.75 82 LYS A N 1
ATOM 672 C CA . LYS A 1 82 ? 8.388 2.694 -10.159 1.00 82.75 82 LYS A CA 1
ATOM 673 C C . LYS A 1 82 ? 7.942 4.122 -9.824 1.00 82.75 82 LYS A C 1
ATOM 675 O O . LYS A 1 82 ? 8.745 4.906 -9.325 1.00 82.75 82 LYS A O 1
ATOM 680 N N . LYS A 1 83 ? 6.676 4.472 -10.073 1.00 87.94 83 LYS A N 1
ATOM 681 C CA . LYS A 1 83 ? 6.134 5.811 -9.794 1.00 87.94 83 LYS A CA 1
ATOM 682 C C . LYS A 1 83 ? 4.729 5.742 -9.208 1.00 87.94 83 LYS A C 1
ATOM 684 O O . LYS A 1 83 ? 3.881 5.016 -9.706 1.00 87.94 83 LYS A O 1
ATOM 689 N N . ILE A 1 84 ? 4.448 6.523 -8.170 1.00 91.38 84 ILE A N 1
ATOM 690 C CA . ILE A 1 84 ? 3.101 6.598 -7.599 1.00 91.38 84 ILE A CA 1
ATOM 691 C C . ILE A 1 84 ? 2.705 8.060 -7.438 1.00 91.38 84 ILE A C 1
ATOM 693 O O . ILE A 1 84 ? 3.454 8.856 -6.869 1.00 91.38 84 ILE A O 1
ATOM 697 N N . ASP A 1 85 ? 1.519 8.411 -7.927 1.00 94.56 85 ASP A N 1
ATOM 698 C CA . ASP A 1 85 ? 0.942 9.728 -7.704 1.00 94.56 85 ASP A CA 1
ATOM 699 C C . ASP A 1 85 ? 0.708 9.947 -6.208 1.00 94.56 85 ASP A C 1
ATOM 701 O O . ASP A 1 85 ? -0.010 9.192 -5.548 1.00 94.56 85 ASP A O 1
ATOM 705 N N . ARG A 1 86 ? 1.249 11.049 -5.682 1.00 93.62 86 ARG A N 1
ATOM 706 C CA . ARG A 1 86 ? 1.209 11.391 -4.252 1.00 93.62 86 ARG A CA 1
ATOM 707 C C . ARG A 1 86 ? -0.194 11.348 -3.639 1.00 93.62 86 ARG A C 1
ATOM 709 O O . ARG A 1 86 ? -0.318 11.073 -2.457 1.00 93.62 86 ARG A O 1
ATOM 716 N N . ARG A 1 87 ? -1.246 11.636 -4.412 1.00 95.69 87 ARG A N 1
ATOM 717 C CA . ARG A 1 87 ? -2.639 11.722 -3.933 1.00 95.69 87 ARG A CA 1
ATOM 718 C C . ARG A 1 87 ? -3.507 10.526 -4.314 1.00 95.69 87 ARG A C 1
ATOM 720 O O . ARG A 1 87 ? -4.702 10.555 -4.028 1.00 95.69 87 ARG A O 1
ATOM 727 N N . CYS A 1 88 ? -2.934 9.483 -4.917 1.00 95.19 88 CYS A N 1
ATOM 728 C CA . CYS A 1 88 ? -3.708 8.370 -5.464 1.00 95.19 88 CYS A CA 1
ATOM 729 C C . CYS A 1 88 ? -4.620 7.719 -4.413 1.00 95.19 88 CYS A C 1
ATOM 731 O O . CYS A 1 88 ? -5.775 7.413 -4.716 1.00 95.19 88 CYS A O 1
ATOM 733 N N . LEU A 1 89 ? -4.155 7.617 -3.161 1.00 95.62 89 LEU A N 1
ATOM 734 C CA . LEU A 1 89 ? -4.898 6.963 -2.087 1.00 95.62 89 LEU A CA 1
ATOM 735 C C . LEU A 1 89 ? -6.184 7.692 -1.684 1.00 95.62 89 LEU A C 1
ATOM 737 O O . LEU A 1 89 ? -7.103 7.059 -1.171 1.00 95.62 89 LEU A O 1
ATOM 741 N N . LYS A 1 90 ? -6.300 8.995 -1.972 1.00 95.56 90 LYS A N 1
ATOM 742 C CA . LYS A 1 90 ? -7.518 9.775 -1.694 1.00 95.56 90 LYS A CA 1
ATOM 743 C C . LYS A 1 90 ? -8.728 9.314 -2.510 1.00 95.56 90 LYS A C 1
ATOM 745 O O . LYS A 1 90 ? -9.853 9.665 -2.169 1.00 95.56 90 LYS A O 1
ATOM 750 N N . ASN A 1 91 ? -8.514 8.535 -3.571 1.00 96.44 91 ASN A N 1
ATOM 751 C CA . ASN A 1 91 ? -9.601 7.969 -4.365 1.00 96.44 91 ASN A CA 1
ATOM 752 C C . ASN A 1 91 ? -10.293 6.786 -3.675 1.00 96.44 91 ASN A C 1
ATOM 754 O O . ASN A 1 91 ? -11.448 6.510 -4.000 1.00 96.44 91 ASN A O 1
ATOM 758 N N . PHE A 1 92 ? -9.622 6.094 -2.747 1.00 96.12 92 PHE A N 1
ATOM 759 C CA . PHE A 1 92 ? -10.165 4.888 -2.125 1.00 96.12 92 PHE A CA 1
ATOM 760 C C . PHE A 1 92 ? -11.015 5.215 -0.900 1.00 96.12 92 PHE A C 1
ATO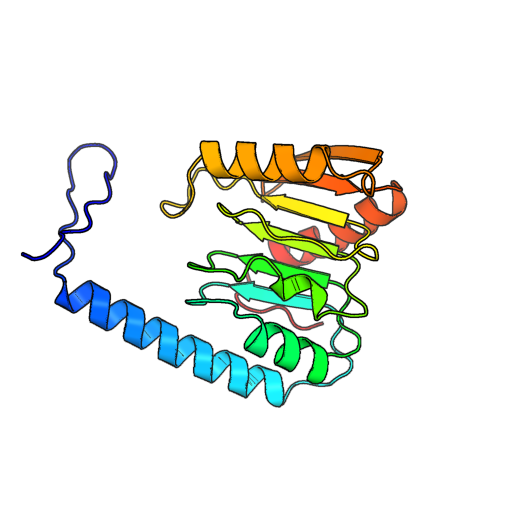M 762 O O . PHE A 1 92 ? -10.500 5.550 0.167 1.00 96.12 92 PHE A O 1
ATOM 769 N N . ARG A 1 93 ? -12.336 5.082 -1.040 1.00 94.38 93 ARG A N 1
ATOM 770 C CA . ARG A 1 93 ? -13.300 5.537 -0.021 1.00 94.38 93 ARG A CA 1
ATOM 771 C C . ARG A 1 93 ? -13.339 4.652 1.225 1.00 94.38 93 ARG A C 1
ATOM 773 O O . ARG A 1 93 ? -13.652 5.144 2.301 1.00 94.38 93 ARG A O 1
ATOM 780 N N . ASN A 1 94 ? -13.023 3.367 1.070 1.00 96.31 94 ASN A N 1
ATOM 781 C CA . ASN A 1 94 ? -13.126 2.356 2.125 1.00 96.31 94 ASN A CA 1
ATOM 782 C C . ASN A 1 94 ? -11.768 1.774 2.550 1.00 96.31 94 ASN A C 1
ATOM 784 O O . ASN A 1 94 ? -11.726 0.811 3.314 1.00 96.31 94 ASN A O 1
ATOM 788 N N . LEU A 1 95 ? -10.658 2.358 2.080 1.00 96.69 95 LEU A N 1
ATOM 789 C CA . LEU A 1 95 ? -9.320 1.863 2.384 1.00 96.69 95 LEU A CA 1
ATOM 790 C C . LEU A 1 95 ? -8.986 2.072 3.864 1.00 96.69 95 LEU A C 1
ATOM 792 O O . LEU A 1 95 ? -8.922 3.201 4.343 1.00 96.69 95 LEU A O 1
ATOM 796 N N . GLU A 1 96 ? -8.749 0.979 4.583 1.00 96.62 96 GLU A N 1
ATOM 797 C CA . GLU A 1 96 ? -8.399 1.002 6.006 1.00 96.62 96 GLU A CA 1
ATOM 798 C C . GLU A 1 96 ? -6.920 0.697 6.235 1.00 96.62 96 GLU A C 1
ATOM 800 O O . GLU A 1 96 ? -6.328 1.212 7.182 1.00 96.62 96 GLU A O 1
ATOM 805 N N . ILE A 1 97 ? -6.332 -0.153 5.393 1.00 96.75 97 ILE A N 1
ATOM 806 C CA . ILE A 1 97 ? -4.960 -0.629 5.537 1.00 96.75 97 ILE A CA 1
ATOM 807 C C . ILE A 1 97 ? -4.221 -0.420 4.223 1.00 96.75 97 ILE A C 1
ATOM 809 O O . ILE A 1 97 ? -4.637 -0.917 3.176 1.00 96.75 97 ILE A O 1
ATOM 813 N N . PHE A 1 98 ? -3.098 0.282 4.305 1.00 96.06 98 PHE A N 1
ATOM 814 C CA . PHE A 1 98 ? -2.192 0.495 3.191 1.00 96.06 98 PHE A CA 1
ATOM 815 C C . PHE A 1 98 ? -0.801 -0.008 3.555 1.00 96.06 98 PHE A C 1
ATOM 817 O O . PHE A 1 98 ? -0.288 0.287 4.634 1.00 96.06 98 PHE A O 1
ATOM 824 N N . VAL A 1 99 ? -0.195 -0.771 2.656 1.00 93.50 99 VAL A N 1
ATOM 825 C CA . VAL A 1 99 ? 1.143 -1.333 2.832 1.00 93.50 99 VAL A CA 1
ATOM 826 C C . VAL A 1 99 ? 1.950 -1.048 1.585 1.00 93.50 99 VAL A C 1
ATOM 828 O O . VAL A 1 99 ? 1.458 -1.251 0.470 1.00 93.50 99 VAL A O 1
ATOM 831 N N . SER A 1 100 ? 3.196 -0.608 1.744 1.00 89.75 100 SER A N 1
ATOM 832 C CA . SER A 1 100 ? 3.981 -0.332 0.560 1.00 89.75 100 SER A CA 1
ATOM 833 C C . SER A 1 100 ? 5.493 -0.342 0.710 1.00 89.75 100 SER A C 1
ATOM 835 O O . SER A 1 100 ? 6.045 0.111 1.710 1.00 89.75 100 SER A O 1
ATOM 837 N N . TRP A 1 101 ? 6.140 -0.818 -0.354 1.00 80.94 101 TRP A N 1
ATOM 838 C CA . TRP A 1 101 ? 7.575 -0.729 -0.606 1.00 80.94 101 TRP A CA 1
ATOM 839 C C . TRP A 1 101 ? 7.803 0.568 -1.364 1.00 80.94 101 TRP A C 1
ATOM 841 O O . TRP A 1 101 ? 7.701 0.593 -2.591 1.00 80.94 101 TRP A O 1
ATOM 851 N N . ILE A 1 102 ? 7.960 1.674 -0.644 1.00 66.31 102 ILE A N 1
ATOM 852 C CA . ILE A 1 102 ? 7.981 2.985 -1.280 1.00 66.31 102 ILE A CA 1
ATOM 853 C C . ILE A 1 102 ? 9.208 3.793 -0.878 1.00 66.31 102 ILE A C 1
ATOM 855 O O . ILE A 1 102 ? 9.507 3.939 0.303 1.00 66.31 102 ILE A O 1
ATOM 859 N N . GLY A 1 103 ? 9.803 4.431 -1.893 1.00 64.50 103 GLY A N 1
ATOM 860 C CA . GLY A 1 103 ? 10.751 5.536 -1.763 1.00 64.50 103 GLY A CA 1
ATOM 861 C C . GLY A 1 103 ? 10.176 6.972 -1.905 1.00 64.50 103 GLY A C 1
ATOM 862 O O . GLY A 1 103 ? 10.892 7.963 -1.875 1.00 64.50 103 GLY A O 1
ATOM 863 N N . ASN A 1 104 ? 8.867 7.117 -2.078 1.00 74.06 104 ASN A N 1
ATOM 864 C CA . ASN A 1 104 ? 8.115 8.365 -2.228 1.00 74.06 104 ASN A CA 1
ATOM 865 C C . ASN A 1 104 ? 7.076 8.612 -1.113 1.00 74.06 104 ASN A C 1
ATOM 867 O O . ASN A 1 104 ? 6.362 7.730 -0.654 1.00 74.06 104 ASN A O 1
ATOM 871 N N . ILE A 1 105 ? 6.861 9.868 -0.745 1.00 88.25 105 ILE A N 1
ATOM 872 C CA . ILE A 1 105 ? 5.785 10.212 0.191 1.00 88.25 105 ILE A CA 1
ATOM 873 C C . ILE A 1 105 ? 4.426 10.147 -0.522 1.00 88.25 105 ILE A C 1
ATOM 875 O O . ILE A 1 105 ? 4.187 10.899 -1.471 1.00 88.25 105 ILE A O 1
ATOM 879 N N . ILE A 1 106 ? 3.512 9.306 -0.029 1.00 92.75 106 ILE A N 1
ATOM 880 C CA . ILE A 1 106 ? 2.110 9.264 -0.473 1.00 92.75 106 ILE A CA 1
ATOM 881 C C . ILE A 1 106 ? 1.206 9.861 0.604 1.00 92.75 106 ILE A C 1
ATOM 883 O O . ILE A 1 106 ? 1.222 9.421 1.753 1.00 92.75 106 ILE A O 1
ATOM 887 N N . GLU A 1 107 ? 0.382 10.834 0.215 1.00 94.38 107 GLU A N 1
ATOM 888 C CA . GLU A 1 107 ? -0.685 11.377 1.052 1.00 94.38 107 GLU A CA 1
ATOM 889 C C . GLU A 1 107 ? -1.753 10.305 1.291 1.00 94.38 107 GLU A C 1
ATOM 891 O O . GLU A 1 107 ? -2.408 9.829 0.359 1.00 94.38 107 GLU A O 1
ATOM 896 N N . VAL A 1 108 ? -1.950 9.956 2.557 1.00 93.25 108 VAL A N 1
ATOM 897 C CA . VAL A 1 108 ? -2.969 8.997 2.989 1.00 93.25 108 VAL A CA 1
ATOM 898 C C . VAL A 1 108 ? -4.294 9.706 3.289 1.00 93.25 108 VAL A C 1
ATOM 900 O O . VAL A 1 108 ? -4.292 10.881 3.668 1.00 93.25 108 VAL A O 1
ATOM 903 N N . PRO A 1 109 ? -5.444 9.039 3.099 1.00 92.50 109 PRO A N 1
ATOM 904 C CA . PRO A 1 109 ? -6.731 9.596 3.483 1.00 92.50 109 PRO A CA 1
ATOM 905 C C . PRO A 1 109 ? -6.955 9.463 5.001 1.00 92.50 109 PRO A C 1
ATOM 907 O O . PRO A 1 109 ? -6.369 8.603 5.663 1.00 92.50 109 PRO A O 1
ATOM 910 N N . SER A 1 110 ? -7.830 10.301 5.562 1.00 90.19 110 SER A N 1
ATOM 911 C CA . SER A 1 110 ? -8.072 10.371 7.013 1.00 90.19 110 SER A CA 1
ATOM 912 C C . SER A 1 110 ? -8.754 9.128 7.593 1.00 90.19 110 SER A C 1
ATOM 914 O O . SER A 1 110 ? -8.665 8.883 8.792 1.00 90.19 110 SER A O 1
ATOM 916 N N . ASN A 1 111 ? -9.428 8.333 6.758 1.00 90.69 111 ASN A N 1
ATOM 917 C CA . ASN A 1 111 ? -10.036 7.059 7.147 1.00 90.69 111 ASN A CA 1
ATOM 918 C C . ASN A 1 111 ? -9.035 5.893 7.204 1.00 90.69 111 ASN A C 1
ATOM 920 O O . ASN A 1 111 ? -9.421 4.793 7.606 1.00 90.69 111 ASN A O 1
ATOM 924 N N . LEU A 1 112 ? -7.773 6.104 6.808 1.00 95.44 112 LEU A N 1
ATOM 925 C CA . LEU A 1 112 ? -6.752 5.066 6.861 1.00 95.44 112 LEU A CA 1
ATOM 926 C C . LEU A 1 112 ? -6.366 4.775 8.319 1.00 95.44 112 LEU A C 1
ATOM 928 O O . LEU A 1 112 ? -5.878 5.650 9.033 1.00 95.44 112 LEU A O 1
ATOM 932 N N . LYS A 1 113 ? -6.561 3.526 8.743 1.00 96.00 113 LYS A N 1
ATOM 933 C CA . LYS A 1 113 ? -6.327 3.050 10.115 1.00 96.00 113 LYS A CA 1
ATOM 934 C C . LYS A 1 113 ? -4.906 2.546 10.323 1.00 96.00 113 LYS A C 1
ATOM 936 O O . LYS A 1 113 ? -4.337 2.722 11.398 1.00 96.00 113 LYS A O 1
ATOM 941 N N . VAL A 1 114 ? -4.337 1.915 9.295 1.00 97.06 114 VAL A N 1
ATOM 942 C CA . VAL A 1 114 ? -2.983 1.356 9.334 1.00 97.06 114 VAL A CA 1
ATOM 943 C C . VAL A 1 114 ? -2.228 1.721 8.066 1.00 97.06 114 VAL A C 1
ATOM 945 O O . VAL A 1 114 ? -2.717 1.505 6.956 1.00 97.06 114 VAL A O 1
ATOM 948 N N . CYS A 1 115 ? -1.012 2.225 8.238 1.00 96.25 115 CYS A N 1
ATOM 949 C CA . CYS A 1 115 ? -0.041 2.407 7.169 1.00 96.25 115 CYS A CA 1
ATOM 950 C C . CYS A 1 115 ? 1.216 1.601 7.501 1.00 96.25 115 CYS A C 1
ATOM 952 O O . CYS A 1 115 ? 1.712 1.679 8.623 1.00 96.25 115 CYS A O 1
ATOM 954 N N . MET A 1 116 ? 1.742 0.837 6.549 1.00 94.44 116 MET A N 1
ATOM 955 C CA . MET A 1 116 ? 3.041 0.187 6.682 1.00 94.44 116 MET A CA 1
ATOM 956 C C . MET A 1 116 ? 3.967 0.627 5.556 1.00 94.44 116 MET A C 1
ATOM 958 O O . MET A 1 116 ? 3.641 0.460 4.381 1.00 94.44 116 MET A O 1
ATOM 962 N N . VAL A 1 117 ? 5.136 1.137 5.935 1.00 92.69 117 VAL A N 1
ATOM 963 C CA . VAL A 1 117 ? 6.256 1.376 5.024 1.00 92.69 117 VAL A CA 1
ATOM 964 C C . VAL A 1 117 ? 7.239 0.239 5.204 1.00 92.69 117 VAL A C 1
ATOM 966 O O . VAL A 1 117 ? 7.711 -0.008 6.316 1.00 92.69 117 VAL A O 1
ATOM 969 N N . ILE A 1 118 ? 7.514 -0.468 4.122 1.00 89.00 118 ILE A N 1
ATOM 970 C CA . ILE A 1 118 ? 8.389 -1.630 4.143 1.00 89.00 118 ILE A CA 1
ATOM 971 C C . ILE A 1 118 ? 9.828 -1.210 3.922 1.00 89.00 118 ILE A C 1
ATOM 973 O O . ILE A 1 118 ? 10.120 -0.368 3.073 1.00 89.00 118 ILE A O 1
ATOM 977 N N . ASP A 1 119 ? 10.692 -1.814 4.726 1.00 85.31 119 ASP A N 1
ATOM 978 C CA . ASP A 1 119 ? 12.132 -1.677 4.653 1.00 85.31 119 ASP A CA 1
ATOM 979 C C . ASP A 1 119 ? 12.683 -2.885 3.887 1.00 85.31 119 ASP A C 1
ATOM 981 O O . ASP A 1 119 ? 12.772 -3.988 4.424 1.00 85.31 119 ASP A O 1
ATOM 985 N N . ASP A 1 120 ? 12.961 -2.708 2.597 1.00 71.94 120 ASP A N 1
ATOM 986 C CA . ASP A 1 120 ? 13.486 -3.769 1.733 1.00 71.94 120 ASP A CA 1
ATOM 987 C C . ASP A 1 120 ? 14.894 -3.399 1.257 1.00 71.94 120 ASP A C 1
ATOM 989 O O . ASP A 1 120 ? 15.096 -2.914 0.143 1.00 71.94 120 ASP A O 1
ATOM 993 N N . TYR A 1 121 ? 15.882 -3.614 2.133 1.00 57.31 121 TYR A N 1
ATOM 994 C CA . TYR A 1 121 ? 17.304 -3.330 1.884 1.00 57.31 121 TYR A CA 1
ATOM 995 C C . TYR A 1 121 ? 17.942 -4.161 0.751 1.00 57.31 121 TYR A C 1
ATOM 997 O O . TYR A 1 121 ? 19.140 -4.016 0.503 1.00 57.31 121 TYR A O 1
ATOM 1005 N N . GLY A 1 122 ? 17.185 -5.017 0.057 1.00 55.19 122 GLY A N 1
ATOM 1006 C CA . GLY A 1 122 ? 17.649 -5.778 -1.106 1.00 55.19 122 GLY A CA 1
ATOM 1007 C C . GLY A 1 122 ? 17.157 -5.247 -2.454 1.00 55.19 122 GLY A C 1
ATOM 1008 O O . GLY A 1 122 ? 17.674 -5.667 -3.490 1.00 55.19 122 GLY A O 1
ATOM 1009 N N . ASP A 1 123 ? 16.177 -4.338 -2.474 1.00 58.91 123 ASP A N 1
ATOM 1010 C CA . ASP A 1 123 ? 15.612 -3.827 -3.722 1.00 58.91 123 ASP A CA 1
ATOM 1011 C C . ASP A 1 123 ? 16.422 -2.618 -4.227 1.00 58.91 123 ASP A C 1
ATOM 1013 O O . ASP A 1 123 ? 16.426 -1.538 -3.635 1.00 58.91 123 ASP A O 1
ATOM 1017 N N . HIS A 1 124 ? 17.105 -2.790 -5.364 1.00 59.53 124 HIS A N 1
ATOM 1018 C CA . HIS A 1 124 ? 17.914 -1.750 -6.004 1.00 59.53 124 HIS A CA 1
ATOM 1019 C C . HIS A 1 124 ? 17.126 -0.477 -6.358 1.00 59.53 124 HIS A C 1
ATOM 1021 O O . HIS A 1 124 ? 17.739 0.549 -6.661 1.00 59.53 124 HIS A O 1
ATOM 1027 N N . PHE A 1 125 ? 15.792 -0.518 -6.351 1.00 58.75 125 PHE A N 1
ATOM 1028 C CA . PHE A 1 125 ? 14.958 0.640 -6.659 1.00 58.75 125 PHE A CA 1
ATOM 1029 C C . PHE A 1 125 ? 14.774 1.616 -5.491 1.00 58.75 125 PHE A C 1
ATOM 1031 O O . PHE A 1 125 ? 14.378 2.752 -5.753 1.00 58.75 125 PHE A O 1
ATOM 1038 N N . TYR A 1 126 ? 15.073 1.224 -4.247 1.00 68.56 126 TYR A N 1
ATOM 1039 C CA . TYR A 1 126 ? 14.758 2.036 -3.069 1.00 68.56 126 TYR A CA 1
ATOM 1040 C C . TYR A 1 126 ? 15.990 2.356 -2.230 1.00 68.56 126 TYR A C 1
ATOM 1042 O O . TYR A 1 126 ? 16.814 1.499 -1.910 1.00 68.56 126 TYR A O 1
ATOM 1050 N N . LYS A 1 127 ? 16.123 3.628 -1.848 1.00 76.00 12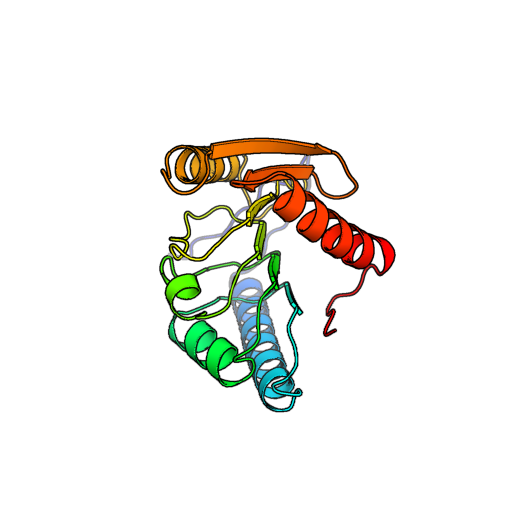7 LYS A N 1
ATOM 1051 C CA . LYS A 1 127 ? 17.207 4.076 -0.968 1.00 76.00 127 LYS A CA 1
ATOM 1052 C C . LYS A 1 127 ? 16.732 4.097 0.476 1.00 76.00 127 LYS A C 1
ATOM 1054 O O . LYS A 1 127 ? 15.644 4.580 0.775 1.00 76.00 127 LYS A O 1
ATOM 1059 N N . ARG A 1 128 ? 17.620 3.734 1.403 1.00 80.69 128 ARG A N 1
ATOM 1060 C CA . ARG A 1 128 ? 17.390 3.872 2.853 1.00 80.69 128 ARG A CA 1
ATOM 1061 C C . ARG A 1 128 ? 16.861 5.255 3.256 1.00 80.69 128 ARG A C 1
ATOM 1063 O O . ARG A 1 128 ? 15.944 5.365 4.061 1.00 80.69 128 ARG A O 1
ATOM 1070 N N . SER A 1 129 ? 17.405 6.315 2.657 1.00 85.00 129 SER A N 1
ATOM 1071 C CA . SER A 1 129 ? 16.983 7.699 2.910 1.00 85.00 129 SER A CA 1
ATOM 1072 C C . SER A 1 129 ? 15.511 7.949 2.587 1.00 85.00 129 SER A C 1
ATOM 1074 O O . SER A 1 129 ? 14.868 8.800 3.199 1.00 85.00 129 SER A O 1
ATOM 1076 N N . GLU A 1 130 ? 14.970 7.234 1.606 1.00 84.69 130 GLU A N 1
ATOM 1077 C CA . GLU A 1 130 ? 13.582 7.364 1.193 1.00 84.69 130 GLU A CA 1
ATOM 1078 C C . GLU A 1 130 ? 12.633 6.630 2.146 1.00 84.69 130 GLU A C 1
ATOM 1080 O O . GLU A 1 130 ? 11.583 7.171 2.505 1.00 84.69 130 GLU A O 1
ATOM 1085 N N . PHE A 1 131 ? 13.038 5.448 2.623 1.00 87.38 131 PHE A N 1
ATOM 1086 C CA . PHE A 1 131 ? 12.356 4.742 3.708 1.00 87.38 131 PHE A CA 1
ATOM 1087 C C . PHE A 1 131 ? 12.303 5.603 4.977 1.00 87.38 131 PHE A C 1
ATOM 1089 O O . PHE A 1 131 ? 11.235 5.776 5.573 1.00 87.38 131 PHE A O 1
ATOM 1096 N N . GLU A 1 132 ? 13.432 6.200 5.366 1.00 89.38 132 GLU A N 1
ATOM 1097 C CA . GLU A 1 132 ? 13.527 7.074 6.539 1.00 89.38 132 GLU A CA 1
ATOM 1098 C C . GLU A 1 132 ? 12.658 8.331 6.382 1.00 89.38 132 GLU A C 1
ATOM 1100 O O . GLU A 1 132 ? 11.924 8.696 7.305 1.00 89.38 132 GLU A O 1
ATOM 1105 N N . SER A 1 133 ? 12.675 8.957 5.201 1.00 90.25 133 SER A N 1
ATOM 1106 C CA . SER A 1 133 ? 11.854 10.138 4.895 1.00 90.25 133 SER A CA 1
ATOM 1107 C C . SER A 1 133 ? 10.359 9.826 4.917 1.00 90.25 133 SER A C 1
ATOM 1109 O O . SER A 1 133 ? 9.580 10.570 5.516 1.00 90.25 133 SER A O 1
ATOM 1111 N N . SER A 1 134 ? 9.949 8.712 4.308 1.00 90.56 134 SER A N 1
ATOM 1112 C CA . SER A 1 134 ? 8.550 8.275 4.292 1.00 90.56 134 SER A CA 1
ATOM 1113 C C . SER A 1 134 ? 8.082 7.909 5.699 1.00 90.56 134 SER A C 1
ATOM 1115 O O . SER A 1 134 ? 7.030 8.364 6.144 1.00 90.56 134 SER A O 1
ATOM 1117 N N . SER A 1 135 ? 8.901 7.171 6.451 1.00 92.31 135 SER A N 1
ATOM 1118 C CA . SER A 1 135 ? 8.616 6.825 7.846 1.00 92.31 135 SER A CA 1
ATOM 1119 C C . SER A 1 135 ? 8.482 8.064 8.731 1.00 92.31 135 SER A C 1
ATOM 1121 O O . SER A 1 135 ? 7.572 8.136 9.557 1.00 92.31 135 SER A O 1
ATOM 1123 N N . LYS A 1 136 ? 9.354 9.065 8.551 1.00 93.88 136 LYS A N 1
ATOM 1124 C CA . LYS A 1 136 ? 9.255 10.346 9.258 1.00 93.88 136 LYS A CA 1
ATOM 1125 C C . LYS A 1 136 ? 7.950 11.066 8.917 1.00 93.88 136 LYS A C 1
ATOM 1127 O O . LYS A 1 136 ? 7.249 11.479 9.833 1.00 93.88 136 LYS A O 1
ATOM 1132 N N . TYR A 1 137 ? 7.605 11.155 7.633 1.00 94.44 137 TYR A N 1
ATOM 1133 C CA . TYR A 1 137 ? 6.357 11.777 7.193 1.00 94.44 137 TYR A CA 1
ATOM 1134 C C . TYR A 1 137 ? 5.133 11.144 7.864 1.00 94.44 137 TYR A C 1
ATOM 1136 O O . TYR A 1 137 ? 4.317 11.865 8.428 1.00 94.44 137 TYR A O 1
ATOM 1144 N N . TYR A 1 138 ? 5.013 9.811 7.858 1.00 94.44 138 TYR A N 1
ATOM 1145 C CA . TYR A 1 138 ? 3.855 9.141 8.462 1.00 94.44 138 TYR A CA 1
ATOM 1146 C C . TYR A 1 138 ? 3.821 9.247 9.989 1.00 94.44 138 TYR A C 1
ATOM 1148 O O . TYR A 1 138 ? 2.732 9.324 10.553 1.00 94.44 138 TYR A O 1
ATOM 1156 N N . ARG A 1 139 ? 4.981 9.298 10.656 1.00 94.69 139 ARG A N 1
ATOM 1157 C CA . ARG A 1 139 ? 5.072 9.553 12.103 1.00 94.69 139 ARG A CA 1
ATOM 1158 C C . ARG A 1 139 ? 4.533 10.931 12.485 1.00 94.69 139 ARG A C 1
ATOM 1160 O O . ARG A 1 139 ? 3.952 11.080 13.551 1.00 94.69 139 ARG A O 1
ATOM 1167 N N . GLU A 1 140 ? 4.766 11.928 11.637 1.00 95.06 140 GLU A N 1
ATOM 1168 C CA . GLU A 1 140 ? 4.356 13.318 11.865 1.00 95.06 140 GLU A CA 1
ATOM 1169 C C . GLU A 1 140 ? 2.878 13.572 11.517 1.00 95.06 140 GLU A C 1
ATOM 1171 O O . GLU A 1 140 ? 2.385 14.678 11.725 1.00 95.06 140 GLU A O 1
ATOM 1176 N N . LEU A 1 141 ? 2.148 12.572 11.004 1.00 93.69 141 LEU A N 1
ATOM 1177 C CA . LEU A 1 141 ? 0.707 12.687 10.787 1.00 93.69 141 LEU A CA 1
ATOM 1178 C C . LEU A 1 141 ? -0.066 12.447 12.088 1.00 93.69 141 LEU A C 1
ATOM 1180 O O . LEU A 1 141 ? -0.026 11.353 12.649 1.00 93.69 141 LEU A O 1
ATOM 1184 N N . ASP A 1 142 ? -0.906 13.410 12.467 1.00 92.06 142 ASP A N 1
ATOM 1185 C CA . ASP A 1 142 ? -1.756 13.341 13.669 1.00 92.06 142 ASP A CA 1
ATOM 1186 C C . ASP A 1 142 ? -2.737 12.150 13.693 1.00 92.06 142 ASP A C 1
ATOM 1188 O O . ASP A 1 142 ? -3.300 11.811 14.735 1.00 92.06 142 ASP A O 1
ATOM 1192 N N . GLN A 1 143 ? -2.977 11.496 12.550 1.00 93.44 143 GLN A N 1
ATOM 1193 C CA . GLN A 1 143 ? -3.906 10.365 12.462 1.00 93.44 143 GLN A CA 1
ATOM 1194 C C . GLN A 1 143 ? -3.359 9.065 13.075 1.00 93.44 143 GLN A C 1
ATOM 1196 O O . GLN A 1 143 ? -4.148 8.188 13.438 1.00 93.44 143 GLN A O 1
ATOM 1201 N N . PHE A 1 144 ? -2.035 8.924 13.207 1.00 95.62 144 PHE A N 1
ATOM 1202 C CA . PHE A 1 144 ? -1.405 7.737 13.782 1.00 95.62 144 PHE A CA 1
ATOM 1203 C C . PHE A 1 144 ? -0.796 8.069 15.139 1.00 95.62 144 PHE A C 1
ATOM 1205 O O . PHE A 1 144 ? 0.080 8.913 15.260 1.00 95.62 144 PHE A O 1
ATOM 1212 N N . THR A 1 145 ? -1.235 7.366 16.182 1.00 94.75 145 THR A N 1
ATOM 1213 C CA . THR A 1 145 ? -0.770 7.619 17.557 1.00 94.75 145 THR A CA 1
ATOM 1214 C C . THR A 1 145 ? 0.282 6.617 18.026 1.00 94.75 145 THR A C 1
ATOM 1216 O O . THR A 1 145 ? 0.787 6.729 19.142 1.00 94.75 145 THR A O 1
ATOM 1219 N N . LYS A 1 146 ? 0.553 5.574 17.234 1.00 96.25 146 LYS A N 1
ATOM 1220 C CA . LYS A 1 146 ? 1.480 4.489 17.562 1.00 96.25 146 LYS A CA 1
ATOM 1221 C C . LYS A 1 146 ? 2.326 4.128 16.347 1.00 96.25 146 LYS A C 1
ATOM 1223 O O . LYS A 1 146 ? 1.829 4.097 15.224 1.00 96.25 146 LYS A O 1
ATOM 1228 N N . GLU A 1 147 ? 3.581 3.791 16.613 1.00 95.81 147 GLU A N 1
ATOM 1229 C CA . GLU A 1 147 ? 4.536 3.238 15.654 1.00 95.81 147 GLU A CA 1
ATOM 1230 C C . GLU A 1 147 ? 5.061 1.902 16.196 1.00 95.81 147 GLU A C 1
ATOM 1232 O O . GLU A 1 147 ? 5.321 1.768 17.394 1.00 95.81 147 GLU A O 1
ATOM 1237 N N . TYR A 1 148 ? 5.230 0.913 15.321 1.00 94.81 148 TYR A N 1
ATOM 1238 C CA . TYR A 1 148 ? 5.866 -0.362 15.642 1.00 94.81 148 TYR A CA 1
ATOM 1239 C C . TYR A 1 148 ? 6.812 -0.783 14.517 1.00 94.81 148 TYR A C 1
ATOM 1241 O O . TYR A 1 148 ? 6.464 -0.680 13.341 1.00 94.81 148 TYR A O 1
ATOM 1249 N N . THR A 1 149 ? 7.995 -1.283 14.870 1.00 92.56 149 THR A N 1
ATOM 1250 C CA . THR A 1 149 ? 8.884 -1.940 13.904 1.00 92.56 149 THR A CA 1
ATOM 1251 C C . THR A 1 149 ? 8.466 -3.398 13.773 1.00 92.56 149 THR A C 1
ATOM 1253 O O . THR A 1 149 ? 8.579 -4.166 14.729 1.00 92.56 149 THR A O 1
ATOM 1256 N N . TYR A 1 150 ? 7.950 -3.774 12.608 1.00 88.94 150 TYR A N 1
ATOM 1257 C CA . TYR A 1 150 ? 7.587 -5.150 12.307 1.00 88.94 150 TYR A CA 1
ATOM 1258 C C . TYR A 1 150 ? 8.822 -5.921 11.837 1.00 88.94 150 TYR A C 1
ATOM 1260 O O . TYR A 1 150 ? 9.461 -5.526 10.866 1.00 88.94 150 TYR A O 1
ATOM 1268 N N . HIS A 1 151 ? 9.123 -7.021 12.529 1.00 84.62 151 HIS A N 1
ATOM 1269 C CA . HIS A 1 151 ? 10.202 -7.949 12.199 1.00 84.62 151 HIS A CA 1
ATOM 1270 C C . HIS A 1 151 ? 9.590 -9.286 11.774 1.00 84.62 151 HIS A C 1
ATOM 1272 O O . HIS A 1 151 ? 9.066 -10.032 12.606 1.00 84.62 151 HIS A O 1
ATOM 1278 N N . GLY A 1 152 ? 9.609 -9.565 10.474 1.00 79.75 152 GLY A N 1
ATOM 1279 C CA . GLY A 1 152 ? 9.115 -10.804 9.877 1.00 79.75 152 GLY A CA 1
ATOM 1280 C C . GLY A 1 152 ? 9.863 -11.111 8.581 1.00 79.75 152 GLY A C 1
ATOM 1281 O O . GLY A 1 152 ? 10.956 -10.606 8.368 1.00 79.75 152 GLY A O 1
ATOM 1282 N N . SER A 1 153 ? 9.269 -11.902 7.684 1.00 76.94 153 SER A N 1
ATOM 1283 C CA . SER A 1 153 ? 9.815 -12.107 6.324 1.00 76.94 153 SER A CA 1
ATOM 1284 C C . SER A 1 153 ? 9.811 -10.835 5.470 1.00 76.94 153 SER A C 1
ATOM 1286 O O . SER A 1 153 ? 10.458 -10.774 4.431 1.00 76.94 153 SER A O 1
ATOM 1288 N N . ILE A 1 154 ? 9.065 -9.830 5.916 1.00 81.62 154 ILE A N 1
ATOM 1289 C CA . ILE A 1 154 ? 9.096 -8.461 5.434 1.00 81.62 154 ILE A CA 1
ATOM 1290 C C . ILE A 1 154 ? 9.349 -7.608 6.672 1.00 81.62 154 ILE A C 1
ATOM 1292 O O . ILE A 1 154 ? 8.650 -7.784 7.673 1.00 81.62 154 ILE A O 1
ATOM 1296 N N . GLU A 1 155 ? 10.317 -6.701 6.616 1.00 87.06 155 GLU A N 1
ATOM 1297 C CA . GLU A 1 155 ? 10.575 -5.743 7.690 1.00 87.06 155 GLU A CA 1
ATOM 1298 C C . GLU A 1 155 ? 9.962 -4.379 7.364 1.00 87.06 155 GLU A C 1
ATOM 1300 O O . GLU A 1 155 ? 9.719 -4.048 6.206 1.00 87.06 155 GLU A O 1
ATOM 1305 N N . GLY A 1 156 ? 9.648 -3.574 8.376 1.00 91.00 156 GLY A N 1
ATOM 1306 C CA . GLY A 1 156 ? 9.152 -2.223 8.122 1.00 91.00 156 GLY A CA 1
ATOM 1307 C C . GLY A 1 156 ? 8.588 -1.502 9.333 1.00 91.00 156 GLY A C 1
ATOM 1308 O O . GLY A 1 156 ? 8.524 -2.033 10.445 1.00 91.00 156 GLY A O 1
ATOM 1309 N N . LYS A 1 157 ? 8.143 -0.267 9.104 1.00 94.00 157 LYS A N 1
ATOM 1310 C CA . LYS A 1 157 ? 7.464 0.568 10.097 1.00 94.00 157 LYS A CA 1
ATOM 1311 C C . LYS A 1 157 ? 5.965 0.530 9.883 1.00 94.00 157 LYS A C 1
ATOM 1313 O O . LYS A 1 157 ? 5.483 0.802 8.788 1.00 94.00 157 LYS A O 1
ATOM 1318 N N . VAL A 1 158 ? 5.235 0.226 10.950 1.00 95.88 158 VAL A N 1
ATOM 1319 C CA . VAL A 1 158 ? 3.774 0.222 10.977 1.00 95.88 158 VAL A CA 1
ATOM 1320 C C . VAL A 1 158 ? 3.282 1.381 11.833 1.00 95.88 158 VAL A C 1
ATOM 1322 O O . VAL A 1 158 ? 3.643 1.482 13.005 1.00 95.88 158 VAL A O 1
ATOM 1325 N N . PHE A 1 159 ? 2.416 2.207 11.261 1.00 97.00 159 PHE A N 1
ATOM 1326 C CA . PHE A 1 159 ? 1.761 3.351 11.884 1.00 97.00 159 PHE A CA 1
ATOM 1327 C C . PHE A 1 159 ? 0.271 3.054 12.033 1.00 97.00 159 PHE A C 1
ATOM 1329 O O . PHE A 1 159 ? -0.378 2.635 11.072 1.00 97.00 159 PHE A O 1
ATOM 1336 N N . PHE A 1 160 ? -0.270 3.214 13.239 1.00 96.75 160 PHE A N 1
ATOM 1337 C CA . PHE A 1 160 ? -1.661 2.865 13.547 1.00 96.75 160 PHE A CA 1
ATOM 1338 C C . PHE A 1 160 ? -2.178 3.622 14.773 1.00 96.75 160 PHE A C 1
ATOM 1340 O O . PHE A 1 160 ? -1.406 4.221 15.528 1.00 96.75 160 PHE A O 1
ATOM 1347 N N . ARG A 1 161 ? -3.494 3.585 15.004 1.00 91.44 161 ARG A N 1
ATOM 1348 C CA . ARG A 1 161 ? -4.111 4.214 16.181 1.00 91.44 161 ARG A CA 1
ATOM 1349 C C . ARG A 1 161 ? -4.367 3.202 17.294 1.00 91.44 161 ARG A C 1
ATOM 1351 O O . ARG A 1 161 ? -3.955 3.394 18.444 1.00 91.44 161 ARG A O 1
ATOM 1358 N N . HIS A 1 162 ? -5.003 2.085 16.955 1.00 93.56 162 HIS A N 1
ATOM 1359 C CA . HIS A 1 162 ? -5.424 1.062 17.906 1.00 93.56 162 HIS A CA 1
ATOM 1360 C C . HIS A 1 162 ? -4.776 -0.296 17.619 1.00 93.56 162 HIS A C 1
ATOM 1362 O O . HIS A 1 162 ? -4.642 -0.733 16.483 1.00 93.56 162 HIS A O 1
ATOM 1368 N N . PHE A 1 163 ? -4.397 -1.021 18.674 1.00 91.44 163 PHE A N 1
ATOM 1369 C CA . PHE A 1 163 ? -3.646 -2.277 18.533 1.00 91.44 163 PHE A CA 1
ATOM 1370 C C . PHE A 1 163 ? -4.422 -3.385 17.795 1.00 91.44 163 PHE A C 1
ATOM 1372 O O . PHE A 1 163 ? -3.826 -4.216 17.118 1.00 91.44 163 PHE A O 1
ATOM 1379 N N . HIS A 1 164 ? -5.756 -3.389 17.873 1.00 91.38 164 HIS A N 1
ATOM 1380 C CA . HIS A 1 164 ? -6.571 -4.349 17.125 1.00 91.38 164 HIS A CA 1
ATOM 1381 C C . HIS A 1 164 ? -6.484 -4.137 15.601 1.00 91.38 164 HIS A C 1
ATOM 1383 O O . HIS A 1 164 ? -6.589 -5.100 14.847 1.00 91.38 164 HIS A O 1
ATOM 1389 N N . GLU A 1 165 ? -6.236 -2.906 15.142 1.00 92.38 165 GLU A N 1
ATOM 1390 C CA . GLU A 1 165 ? -6.039 -2.583 13.722 1.00 92.38 165 GLU A CA 1
ATOM 1391 C C . GLU A 1 165 ? -4.717 -3.181 13.223 1.00 92.38 165 GLU A C 1
ATOM 1393 O O . GLU A 1 165 ? -4.662 -3.797 12.160 1.00 92.38 165 GLU A O 1
ATOM 1398 N N . TYR A 1 166 ? -3.667 -3.102 14.045 1.00 92.25 166 TYR A N 1
ATOM 1399 C CA . TYR A 1 166 ? -2.389 -3.761 13.779 1.00 92.25 166 TYR A CA 1
ATOM 1400 C C . TYR A 1 166 ? -2.513 -5.293 13.695 1.00 92.25 166 TYR A C 1
ATOM 1402 O O . TYR A 1 166 ? -1.936 -5.915 12.802 1.00 92.25 166 TYR A O 1
ATOM 1410 N N . ASN A 1 167 ? -3.312 -5.921 14.564 1.00 90.56 167 ASN A N 1
ATOM 1411 C CA . ASN A 1 167 ? -3.561 -7.366 14.480 1.00 90.56 167 ASN A CA 1
ATOM 1412 C C . ASN A 1 167 ? -4.234 -7.769 13.157 1.00 90.56 167 ASN A C 1
ATOM 1414 O O . ASN A 1 167 ? -3.924 -8.831 12.617 1.00 90.56 167 ASN A O 1
ATOM 1418 N N . LYS A 1 168 ? -5.103 -6.910 12.606 1.00 90.75 168 LYS A N 1
ATOM 1419 C CA . LYS A 1 168 ? -5.708 -7.120 11.283 1.00 90.75 168 LYS A CA 1
ATOM 1420 C C . LYS A 1 168 ? -4.656 -7.062 10.166 1.00 90.75 168 LYS A C 1
ATOM 1422 O O . LYS A 1 168 ? -4.677 -7.901 9.273 1.00 90.75 168 LYS A O 1
ATOM 1427 N N . LEU A 1 169 ? -3.691 -6.137 10.230 1.00 92.44 169 LEU A N 1
ATOM 1428 C CA . LEU A 1 169 ? -2.554 -6.126 9.296 1.00 92.44 169 LEU A CA 1
ATOM 1429 C C . LEU A 1 169 ? -1.754 -7.437 9.371 1.00 92.44 169 LEU A C 1
ATOM 1431 O O . LEU A 1 169 ? -1.454 -8.026 8.333 1.00 92.44 169 LEU A O 1
ATOM 1435 N N . LYS A 1 170 ? -1.445 -7.924 10.580 1.00 89.44 170 LYS A N 1
ATOM 1436 C CA . LYS A 1 170 ? -0.676 -9.167 10.764 1.00 89.44 170 LYS A CA 1
ATOM 1437 C C . LYS A 1 170 ? -1.293 -10.368 10.053 1.00 89.44 170 LYS A C 1
ATOM 1439 O O . LYS A 1 170 ? -0.555 -11.148 9.454 1.00 89.44 170 LYS A O 1
ATOM 1444 N N . SER A 1 171 ? -2.618 -10.525 10.097 1.00 86.81 171 SER A N 1
ATOM 1445 C CA . SER A 1 171 ? -3.268 -11.647 9.412 1.00 86.81 171 SER A CA 1
ATOM 1446 C C . SER A 1 171 ? -3.121 -11.562 7.892 1.00 86.81 171 SER A C 1
ATOM 1448 O O . SER A 1 171 ? -2.909 -12.591 7.259 1.00 86.81 171 SER A O 1
ATOM 1450 N N . TYR A 1 172 ? -3.167 -10.357 7.309 1.00 87.19 172 TYR A N 1
ATOM 1451 C CA . TYR A 1 172 ? -2.914 -10.173 5.876 1.00 87.19 172 TYR A CA 1
ATOM 1452 C C . TYR A 1 172 ? -1.463 -10.459 5.501 1.00 87.19 172 TYR A C 1
ATOM 1454 O O . TYR A 1 172 ? -1.219 -11.192 4.546 1.00 87.19 172 TYR A O 1
ATOM 1462 N N . LEU A 1 173 ? -0.504 -9.921 6.263 1.00 86.06 173 LEU A N 1
ATOM 1463 C CA . LEU A 1 173 ? 0.915 -10.145 5.986 1.00 86.06 173 LEU A CA 1
ATOM 1464 C C . LEU A 1 173 ? 1.262 -11.631 6.044 1.00 86.06 173 LEU A C 1
ATOM 1466 O O . LEU A 1 173 ? 1.945 -12.109 5.148 1.00 86.06 173 LEU A O 1
ATOM 1470 N N . ARG A 1 174 ? 0.725 -12.372 7.024 1.00 83.38 174 ARG A N 1
ATOM 1471 C CA . ARG A 1 174 ? 0.940 -13.820 7.131 1.00 83.38 174 ARG A CA 1
ATOM 1472 C C . ARG A 1 174 ? 0.536 -14.554 5.846 1.00 83.38 174 ARG A C 1
ATOM 1474 O O . ARG A 1 174 ? 1.353 -15.284 5.297 1.00 83.38 174 ARG A O 1
ATOM 1481 N N . ILE A 1 175 ? -0.667 -14.285 5.327 1.00 79.38 175 ILE A N 1
ATOM 1482 C CA . ILE A 1 175 ? -1.171 -14.883 4.076 1.00 79.38 175 ILE A CA 1
ATOM 1483 C C . ILE A 1 175 ? -0.238 -14.547 2.905 1.00 79.38 175 ILE A C 1
ATOM 1485 O O . ILE A 1 175 ? 0.158 -15.428 2.149 1.00 79.38 175 ILE A O 1
ATOM 1489 N N . ILE A 1 176 ? 0.156 -13.280 2.768 1.00 77.75 176 ILE A N 1
ATOM 1490 C CA . ILE A 1 176 ? 1.021 -12.830 1.667 1.00 77.75 176 ILE A CA 1
ATOM 1491 C C . ILE A 1 176 ? 2.377 -13.541 1.706 1.00 77.75 176 ILE A C 1
ATOM 1493 O O . ILE A 1 176 ? 2.894 -13.957 0.671 1.00 77.75 176 ILE A O 1
ATOM 1497 N N . THR A 1 177 ? 2.934 -13.714 2.901 1.00 75.00 177 THR A N 1
ATOM 1498 C CA . THR A 1 177 ? 4.255 -14.314 3.088 1.00 75.00 177 THR A CA 1
ATOM 1499 C C . THR A 1 177 ? 4.253 -15.837 2.988 1.00 75.00 177 THR A C 1
ATOM 1501 O O . THR A 1 177 ? 5.264 -16.414 2.608 1.00 75.00 177 THR A O 1
ATOM 1504 N N . GLU A 1 178 ? 3.131 -16.491 3.296 1.00 70.88 178 GLU A N 1
ATOM 1505 C CA . GLU A 1 178 ? 2.975 -17.947 3.173 1.00 70.88 178 GLU A CA 1
ATOM 1506 C C . GLU A 1 178 ? 2.743 -18.382 1.717 1.00 70.88 178 GLU A C 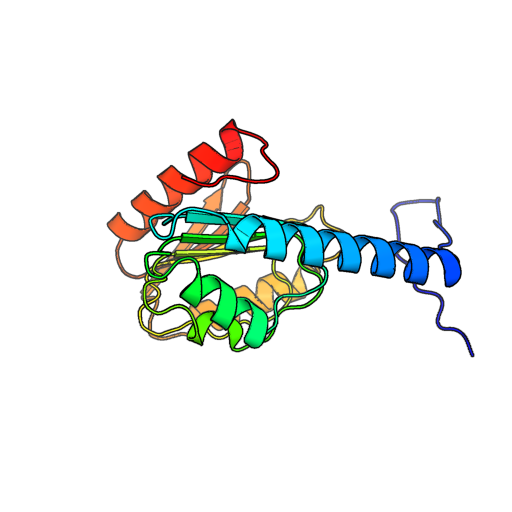1
ATOM 1508 O O . GLU A 1 178 ? 3.142 -19.480 1.335 1.00 70.88 178 GLU A O 1
ATOM 1513 N N . HIS A 1 179 ? 2.133 -17.528 0.888 1.00 60.75 179 HIS A N 1
ATOM 1514 C CA . HIS A 1 179 ? 1.713 -17.912 -0.462 1.00 60.75 179 HIS A CA 1
ATOM 1515 C C . HIS A 1 179 ? 2.667 -17.509 -1.601 1.00 60.75 179 HIS A C 1
ATOM 1517 O O . HIS A 1 179 ? 2.452 -17.973 -2.719 1.00 60.75 179 HIS A O 1
ATOM 1523 N N . ASN A 1 180 ? 3.724 -16.711 -1.361 1.00 50.56 180 ASN A N 1
ATOM 1524 C CA . ASN A 1 180 ? 4.723 -16.300 -2.377 1.00 50.56 180 ASN A CA 1
ATOM 1525 C C . ASN A 1 180 ? 4.110 -15.891 -3.740 1.00 50.56 180 ASN A C 1
ATOM 1527 O O . ASN A 1 180 ? 4.687 -16.107 -4.806 1.00 50.56 180 ASN A O 1
ATOM 1531 N N . SER A 1 181 ? 2.903 -15.331 -3.724 1.00 47.16 181 SER A N 1
ATOM 1532 C CA . SER A 1 181 ? 2.064 -15.187 -4.912 1.00 47.16 181 SER A CA 1
ATOM 1533 C C . SER A 1 181 ? 2.089 -13.756 -5.445 1.00 47.16 181 SER A C 1
ATOM 1535 O O . SER A 1 181 ? 1.938 -12.793 -4.698 1.00 47.16 181 SER A O 1
ATOM 1537 N N . VAL A 1 182 ? 2.245 -13.630 -6.767 1.00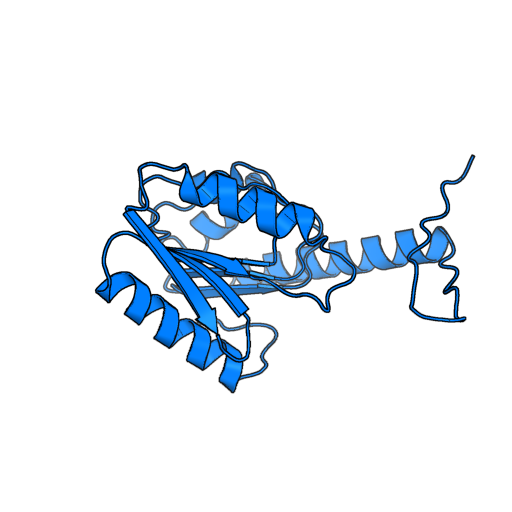 46.69 182 VAL A N 1
ATOM 1538 C CA . VAL A 1 182 ? 2.310 -12.353 -7.507 1.00 46.69 182 VAL A CA 1
ATOM 1539 C C . VAL A 1 182 ? 0.975 -11.588 -7.459 1.00 46.69 182 VAL A C 1
ATOM 1541 O O . VAL A 1 182 ? 0.971 -10.368 -7.585 1.00 46.69 182 VAL A O 1
ATOM 1544 N N . PHE A 1 183 ? -0.140 -12.282 -7.197 1.00 47.81 183 PHE A N 1
ATOM 1545 C CA . PHE A 1 183 ? -1.469 -11.705 -6.988 1.00 47.81 183 PHE A CA 1
ATOM 1546 C C . PHE A 1 183 ? -2.227 -12.489 -5.914 1.00 47.81 183 PHE A C 1
ATOM 1548 O O . PHE A 1 183 ? -2.336 -13.710 -5.996 1.00 47.81 183 PHE A O 1
ATOM 1555 N N . LEU A 1 184 ? -2.770 -11.782 -4.921 1.00 48.03 184 LEU A N 1
ATOM 1556 C CA . LEU A 1 184 ? -3.751 -12.312 -3.974 1.00 48.03 184 LEU A CA 1
ATOM 1557 C C . LEU A 1 184 ? -5.006 -11.456 -4.085 1.00 48.03 184 LEU A C 1
ATOM 1559 O O . LEU A 1 184 ? -4.981 -10.265 -3.773 1.00 48.03 184 LEU A O 1
ATOM 1563 N N . ILE A 1 185 ? -6.077 -12.082 -4.561 1.00 48.25 185 ILE A N 1
ATOM 1564 C CA . ILE A 1 185 ? -7.423 -11.523 -4.610 1.00 48.25 185 ILE A CA 1
ATOM 1565 C C . ILE A 1 185 ? -8.267 -12.429 -3.719 1.00 48.25 185 ILE A C 1
ATOM 1567 O O . ILE A 1 185 ? -8.551 -13.562 -4.097 1.00 48.25 185 ILE A O 1
ATOM 1571 N N . ASN A 1 186 ? -8.606 -11.934 -2.528 1.00 42.78 186 ASN A N 1
ATOM 1572 C CA . ASN A 1 186 ? -9.525 -12.571 -1.581 1.00 42.78 186 ASN A CA 1
ATOM 1573 C C . ASN A 1 186 ? -10.616 -11.575 -1.190 1.00 42.78 186 ASN A C 1
ATOM 1575 O O . ASN A 1 186 ? -10.266 -10.408 -0.870 1.00 42.78 186 ASN A O 1
#